Protein AF-A0A968Z247-F1 (afdb_monomer_lite)

pLDDT: mean 80.96, std 14.45, range [28.06, 94.31]

Structure (mmCIF, N/CA/C/O backbone):
data_AF-A0A968Z247-F1
#
_entry.id   AF-A0A968Z247-F1
#
loop_
_atom_site.group_PDB
_atom_site.id
_atom_site.type_symbol
_atom_site.label_atom_id
_atom_site.label_alt_id
_atom_site.label_comp_id
_atom_site.label_asym_id
_atom_site.label_entity_id
_atom_site.label_seq_id
_atom_site.pdbx_PDB_ins_code
_atom_site.Cartn_x
_atom_site.Cartn_y
_atom_site.Cartn_z
_atom_site.occupancy
_atom_site.B_iso_or_equiv
_atom_site.auth_seq_id
_atom_site.auth_comp_id
_atom_site.auth_asym_id
_atom_site.auth_atom_id
_atom_site.pdbx_PDB_model_num
ATOM 1 N N . MET A 1 1 ? -27.451 21.327 -32.091 1.00 35.03 1 MET A N 1
ATOM 2 C CA . MET A 1 1 ? -28.397 20.259 -31.682 1.00 35.03 1 MET A CA 1
ATOM 3 C C . MET A 1 1 ? -27.817 18.917 -32.114 1.00 35.03 1 MET A C 1
ATOM 5 O O . MET A 1 1 ? -27.194 18.900 -33.161 1.00 35.03 1 MET A O 1
ATOM 9 N N . LEU A 1 2 ? -28.057 17.857 -31.324 1.00 28.06 2 LEU A N 1
ATOM 10 C CA . LEU A 1 2 ? -27.520 16.473 -31.385 1.00 28.06 2 LEU A CA 1
ATOM 11 C C . LEU A 1 2 ? -26.158 16.299 -30.683 1.00 28.06 2 LEU A C 1
ATOM 13 O O . LEU A 1 2 ? -25.115 16.603 -31.237 1.00 28.06 2 LEU A O 1
ATOM 17 N N . LYS A 1 3 ? -26.134 16.026 -29.369 1.00 34.97 3 LYS A N 1
ATOM 18 C CA . LYS A 1 3 ? -26.264 14.693 -28.723 1.00 34.97 3 LYS A CA 1
ATOM 19 C C . LYS A 1 3 ? -25.248 13.659 -29.235 1.00 34.97 3 LYS A C 1
ATOM 21 O O . LYS A 1 3 ? -25.593 12.802 -30.037 1.00 34.97 3 LYS A O 1
ATOM 26 N N . GLN A 1 4 ? -24.080 13.630 -28.602 1.00 33.81 4 GLN A N 1
ATOM 27 C CA . GLN A 1 4 ? -23.343 12.393 -28.312 1.00 33.81 4 GLN A CA 1
ATOM 28 C C . GLN A 1 4 ? -23.017 12.428 -26.809 1.00 33.81 4 GLN A C 1
ATOM 30 O O . GLN A 1 4 ? -22.160 13.172 -26.357 1.00 33.81 4 GLN A O 1
ATOM 35 N N . ARG A 1 5 ? -23.962 11.971 -25.971 1.00 31.50 5 ARG A N 1
ATOM 36 C CA . ARG A 1 5 ? -23.865 10.681 -25.254 1.00 31.50 5 ARG A CA 1
ATOM 37 C C . ARG A 1 5 ? -22.545 10.605 -24.471 1.00 31.50 5 ARG A C 1
ATOM 39 O O . ARG A 1 5 ? -21.542 10.160 -24.996 1.00 31.50 5 ARG A O 1
ATOM 46 N N . ARG A 1 6 ? -22.493 11.147 -23.247 1.00 37.91 6 ARG A N 1
ATOM 47 C CA . ARG A 1 6 ? -22.667 10.342 -22.013 1.00 37.91 6 ARG A CA 1
ATOM 48 C C . ARG A 1 6 ? -22.133 8.908 -22.181 1.00 37.91 6 ARG A C 1
ATOM 50 O O . ARG A 1 6 ? -22.907 7.988 -22.418 1.00 37.91 6 ARG A O 1
ATOM 57 N N . LEU A 1 7 ? -20.822 8.769 -22.024 1.00 38.50 7 LEU A N 1
ATOM 58 C CA . LEU A 1 7 ? -20.065 7.552 -21.717 1.00 38.50 7 LEU A CA 1
ATOM 59 C C . LEU A 1 7 ? -19.121 7.997 -20.584 1.00 38.50 7 LEU A C 1
ATOM 61 O O . LEU A 1 7 ? -18.384 8.947 -20.789 1.00 38.50 7 LEU A O 1
ATOM 65 N N . LEU A 1 8 ? -19.127 7.516 -19.348 1.00 35.94 8 LEU A N 1
ATOM 66 C CA . LEU A 1 8 ? -19.804 6.417 -18.685 1.00 35.94 8 LEU A CA 1
ATOM 67 C C . LEU A 1 8 ? -20.164 6.891 -17.266 1.00 35.94 8 LEU A C 1
ATOM 69 O O . LEU A 1 8 ? -19.344 7.500 -16.583 1.00 35.94 8 LEU A O 1
ATOM 73 N N . LYS A 1 9 ? -21.366 6.569 -16.782 1.00 42.41 9 LYS A N 1
ATOM 74 C CA . LYS A 1 9 ? -21.531 6.314 -15.346 1.00 42.41 9 LYS A CA 1
ATOM 75 C C . LYS A 1 9 ? -20.777 5.006 -15.094 1.00 42.41 9 LYS A C 1
ATOM 77 O O . LYS A 1 9 ? -21.313 3.954 -15.420 1.00 42.41 9 LYS A O 1
ATOM 82 N N . GLN A 1 10 ? -19.534 5.063 -14.625 1.00 44.31 10 GLN A N 1
ATOM 83 C CA . GLN A 1 10 ? -18.845 3.858 -14.166 1.00 44.31 10 GLN A CA 1
ATOM 84 C C . GLN A 1 10 ? -19.380 3.508 -12.778 1.00 44.31 10 GLN A C 1
ATOM 86 O O . GLN A 1 10 ? -19.102 4.177 -11.782 1.00 44.31 10 GLN A O 1
ATOM 91 N N . GLU A 1 11 ? -20.236 2.493 -12.750 1.00 42.25 11 GLU A N 1
ATOM 92 C CA . GLU A 1 11 ? -20.630 1.797 -11.535 1.00 42.25 11 GLU A CA 1
ATOM 93 C C . GLU A 1 11 ? -19.397 1.107 -10.933 1.00 42.25 11 GLU A C 1
ATOM 95 O O . GLU A 1 11 ? -18.665 0.407 -11.622 1.00 42.25 11 GLU A O 1
ATOM 100 N N . ALA A 1 12 ? -19.174 1.373 -9.643 1.00 43.75 12 ALA A N 1
ATOM 101 C CA . ALA A 1 12 ? -18.148 0.802 -8.772 1.00 43.75 12 ALA A CA 1
ATOM 102 C C . ALA A 1 12 ? -16.702 0.779 -9.313 1.00 43.75 12 ALA A C 1
ATOM 104 O O . ALA A 1 12 ? -16.147 -0.265 -9.635 1.00 43.75 12 ALA A O 1
ATOM 105 N N . GLN A 1 13 ? -16.069 1.952 -9.217 1.00 64.38 13 GLN A N 1
ATOM 106 C CA . GLN A 1 13 ? -14.634 2.125 -8.967 1.00 64.38 13 GLN A CA 1
ATOM 107 C C . GLN A 1 13 ? -14.139 1.082 -7.950 1.00 64.38 13 GLN A C 1
ATOM 109 O O . GLN A 1 13 ? -14.766 0.936 -6.888 1.00 64.38 13 GLN A O 1
ATOM 114 N N . ASN A 1 14 ? -13.075 0.345 -8.273 1.00 82.06 14 ASN A N 1
ATOM 115 C CA . ASN A 1 14 ? -12.463 -0.646 -7.378 1.00 82.06 14 ASN A CA 1
ATOM 116 C C . ASN A 1 14 ? -12.028 0.002 -6.038 1.00 82.06 14 ASN A C 1
ATOM 118 O O . ASN A 1 14 ? -12.034 1.228 -5.889 1.00 82.06 14 ASN A O 1
ATOM 122 N N . LEU A 1 15 ? -11.714 -0.810 -5.019 1.00 85.69 15 LEU A N 1
ATOM 123 C CA . LEU A 1 15 ? -11.369 -0.301 -3.679 1.00 85.69 15 LEU A CA 1
ATOM 124 C C . LEU A 1 15 ? -10.233 0.738 -3.729 1.00 85.69 15 LEU A C 1
ATOM 126 O O . LEU A 1 15 ? -10.326 1.777 -3.074 1.00 85.69 15 LEU A O 1
ATOM 130 N N . ASP A 1 16 ? -9.220 0.478 -4.557 1.00 87.06 16 ASP A N 1
ATOM 131 C CA . ASP A 1 16 ? -8.046 1.332 -4.734 1.00 87.06 16 ASP A CA 1
ATOM 132 C C . ASP A 1 16 ? -8.454 2.709 -5.312 1.00 87.06 16 ASP A C 1
ATOM 134 O O . ASP A 1 16 ? -8.134 3.756 -4.749 1.00 87.06 16 ASP A O 1
ATOM 138 N N . GLU A 1 17 ? -9.259 2.740 -6.377 1.00 87.56 17 GLU A N 1
ATOM 139 C CA . GLU A 1 17 ? -9.777 3.972 -6.987 1.00 87.56 17 GLU A CA 1
ATOM 140 C C . GLU A 1 17 ? -10.637 4.784 -6.018 1.00 87.56 17 GLU A C 1
ATOM 142 O O . GLU A 1 17 ? -10.535 6.013 -5.971 1.00 87.56 17 GLU A O 1
ATOM 147 N N . ARG A 1 18 ? -11.484 4.123 -5.220 1.00 87.75 18 ARG A N 1
ATOM 148 C CA . ARG A 1 18 ? -12.288 4.809 -4.195 1.00 87.75 18 ARG A CA 1
ATOM 149 C C . ARG A 1 18 ? -11.402 5.433 -3.126 1.00 87.75 18 ARG A C 1
ATOM 151 O O . ARG A 1 18 ? -11.674 6.560 -2.708 1.00 87.75 18 ARG A O 1
ATOM 158 N N . TYR A 1 19 ? -10.355 4.727 -2.706 1.00 90.06 19 TYR A N 1
ATOM 159 C CA . TYR A 1 19 ? -9.391 5.254 -1.753 1.00 90.06 19 TYR A CA 1
ATOM 160 C C . TYR A 1 19 ? -8.724 6.526 -2.290 1.00 90.06 19 TYR A C 1
ATOM 162 O O . TYR A 1 19 ? -8.839 7.583 -1.665 1.00 90.06 19 TYR A O 1
ATOM 170 N N . PHE A 1 20 ? -8.119 6.464 -3.480 1.00 89.62 20 PHE A N 1
ATOM 171 C CA . PHE A 1 20 ? -7.389 7.600 -4.051 1.00 89.62 20 PHE A CA 1
ATOM 172 C C . PHE A 1 20 ? -8.287 8.784 -4.424 1.00 89.62 20 PHE A C 1
ATOM 174 O O . PHE A 1 20 ? -7.867 9.930 -4.277 1.00 89.62 20 PHE A O 1
ATOM 181 N N . SER A 1 21 ? -9.518 8.537 -4.882 1.00 87.56 21 SER A N 1
ATOM 182 C CA . SER A 1 21 ? -10.421 9.606 -5.335 1.00 87.56 21 SER A CA 1
ATOM 183 C C . SER A 1 21 ? -11.247 10.253 -4.223 1.00 87.56 21 SER A C 1
ATOM 185 O O . SER A 1 21 ? -11.625 11.415 -4.362 1.00 87.56 21 SER A O 1
ATOM 187 N N . LYS A 1 22 ? -11.557 9.531 -3.135 1.00 87.94 22 LYS A N 1
ATOM 188 C CA . LYS A 1 22 ? -12.482 10.018 -2.092 1.00 87.94 22 LYS A CA 1
ATOM 189 C C . LYS A 1 22 ? -11.887 10.054 -0.693 1.00 87.94 22 LYS A C 1
ATOM 191 O O . LYS A 1 22 ? -12.145 11.011 0.029 1.00 87.94 22 LYS A O 1
ATOM 196 N N . ILE A 1 23 ? -11.138 9.027 -0.297 1.00 88.19 23 ILE A N 1
ATOM 197 C CA . ILE A 1 23 ? -10.675 8.880 1.091 1.00 88.19 23 ILE A CA 1
ATOM 198 C C . ILE A 1 23 ? -9.398 9.678 1.320 1.00 88.19 23 ILE A C 1
ATOM 200 O O . ILE A 1 23 ? -9.347 10.513 2.219 1.00 88.19 23 ILE A O 1
ATOM 204 N N . ARG A 1 24 ? -8.395 9.490 0.458 1.00 89.12 24 ARG A N 1
ATOM 205 C CA . ARG A 1 24 ? -7.117 10.197 0.552 1.00 89.12 24 ARG A CA 1
ATOM 206 C C . ARG A 1 24 ? -7.297 11.725 0.592 1.00 89.12 24 ARG A C 1
ATOM 208 O O . ARG A 1 24 ? -6.762 12.331 1.516 1.00 89.12 24 ARG A O 1
ATOM 215 N N . PRO A 1 25 ? -8.092 12.370 -0.289 1.00 89.81 25 PRO A N 1
ATOM 216 C CA . PRO A 1 25 ? -8.320 13.814 -0.198 1.00 89.81 25 PRO A CA 1
ATOM 217 C C . PRO A 1 25 ? -8.904 14.260 1.149 1.00 89.81 25 PRO A C 1
ATOM 219 O O . PRO A 1 25 ? -8.429 15.241 1.715 1.00 89.81 25 PRO A O 1
ATOM 222 N N . LYS A 1 26 ? -9.870 13.511 1.703 1.00 88.25 26 LYS A N 1
ATOM 223 C CA . LYS A 1 26 ? -10.470 13.812 3.013 1.00 88.25 26 LYS A CA 1
ATOM 224 C C . LYS A 1 26 ? -9.466 13.699 4.157 1.00 88.25 26 LYS A C 1
ATOM 226 O O . LYS A 1 26 ? -9.471 14.544 5.046 1.00 88.25 26 LYS A O 1
ATOM 231 N N . LEU A 1 27 ? -8.590 12.691 4.135 1.00 86.94 27 LEU A N 1
ATOM 232 C CA . LEU A 1 27 ? -7.531 12.554 5.142 1.00 86.94 27 LEU A CA 1
ATOM 233 C C . LEU A 1 27 ? -6.631 13.795 5.165 1.00 86.94 27 LEU A C 1
ATOM 235 O O . LEU A 1 27 ? -6.342 14.323 6.236 1.00 86.94 27 LEU A O 1
ATOM 239 N N . TYR A 1 28 ? -6.236 14.301 3.994 1.00 86.06 28 TYR A N 1
ATOM 240 C CA . TYR A 1 28 ? -5.436 15.524 3.895 1.00 86.06 28 TYR A CA 1
ATOM 241 C C . TYR A 1 28 ? -6.220 16.783 4.282 1.00 86.06 28 TYR A C 1
ATOM 243 O O . TYR A 1 28 ? -5.670 17.645 4.965 1.00 86.06 28 TYR A O 1
ATOM 251 N N . GLU A 1 29 ? -7.498 16.884 3.919 1.00 86.75 29 GLU A N 1
ATOM 252 C CA . GLU A 1 29 ? -8.362 17.996 4.336 1.00 86.75 29 GLU A CA 1
ATOM 253 C C . GLU A 1 29 ? -8.477 18.083 5.867 1.00 86.75 29 GLU A C 1
ATOM 255 O O . GLU A 1 29 ? -8.334 19.159 6.444 1.00 86.75 29 GLU A O 1
ATOM 260 N N . LEU A 1 30 ? -8.664 16.945 6.539 1.00 82.50 30 LEU A N 1
ATOM 261 C CA . LEU A 1 30 ? -8.859 16.888 7.989 1.00 82.50 30 LEU A CA 1
ATOM 262 C C . LEU A 1 30 ? -7.545 16.960 8.781 1.00 82.50 30 LEU A C 1
ATOM 264 O O . LEU A 1 30 ? -7.504 17.533 9.874 1.00 82.50 30 LEU A O 1
ATOM 268 N N . HIS A 1 31 ? -6.466 16.362 8.267 1.00 82.94 31 HIS A N 1
ATOM 269 C CA . HIS A 1 31 ? -5.283 16.039 9.073 1.00 82.94 31 HIS A CA 1
ATOM 270 C C . HIS A 1 31 ? -3.957 16.626 8.577 1.00 82.94 31 HIS A C 1
ATOM 272 O O . HIS A 1 31 ? -2.930 16.401 9.219 1.00 82.94 31 HIS A O 1
ATOM 278 N N . SER A 1 32 ? -3.952 17.427 7.507 1.00 76.56 32 SER A N 1
ATOM 279 C CA . SER A 1 32 ? -2.731 18.075 6.988 1.00 76.56 32 SER A CA 1
ATOM 280 C C . SER A 1 32 ? -2.060 19.018 7.992 1.00 76.56 32 SER A C 1
ATOM 282 O O . SER A 1 32 ? -0.836 19.092 8.050 1.00 76.56 32 SER A O 1
ATOM 284 N N . HIS A 1 33 ? -2.844 19.707 8.823 1.00 73.38 33 HIS A N 1
ATOM 285 C CA . HIS A 1 33 ? -2.331 20.654 9.821 1.00 73.38 33 HIS A CA 1
ATOM 286 C C . HIS A 1 33 ? -2.028 20.019 11.185 1.00 73.38 33 HIS A C 1
ATOM 288 O O . HIS A 1 33 ? -1.500 20.685 12.077 1.00 73.38 33 HIS A O 1
ATOM 294 N N . HIS A 1 34 ? -2.341 18.734 11.363 1.00 70.56 34 HIS A N 1
ATOM 295 C CA . HIS A 1 34 ? -2.066 18.014 12.601 1.00 70.56 34 HIS A CA 1
ATOM 296 C C . HIS A 1 34 ? -0.608 17.547 12.599 1.00 70.56 34 HIS A C 1
ATOM 298 O O . HIS A 1 34 ? -0.281 16.476 12.085 1.00 70.56 34 HIS A O 1
ATOM 304 N N . ALA A 1 35 ? 0.279 18.379 13.149 1.00 61.94 35 ALA A N 1
ATOM 305 C CA . ALA A 1 35 ? 1.696 18.061 13.267 1.00 61.94 35 ALA A CA 1
ATOM 306 C C . ALA A 1 35 ? 1.915 16.856 14.193 1.00 61.94 35 ALA A C 1
ATOM 308 O O . ALA A 1 35 ? 1.378 16.803 15.302 1.00 61.94 35 ALA A O 1
ATOM 309 N N . GLN A 1 36 ? 2.733 15.897 13.757 1.00 64.00 36 GLN A N 1
ATOM 310 C CA . GLN A 1 36 ? 3.154 14.795 14.614 1.00 64.00 36 GLN A CA 1
ATOM 311 C C . GLN A 1 36 ? 4.371 15.180 15.472 1.00 64.00 36 GLN A C 1
ATOM 313 O O . GLN A 1 36 ? 5.223 15.982 15.079 1.00 64.00 36 GLN A O 1
ATOM 318 N N . TYR A 1 37 ? 4.456 14.589 16.667 1.00 54.38 37 TYR A N 1
ATOM 319 C CA . TYR A 1 37 ? 5.530 14.803 17.644 1.00 54.38 37 TYR A CA 1
ATOM 320 C C . TYR A 1 37 ? 6.355 13.516 17.848 1.00 54.38 37 TYR A C 1
ATOM 322 O O . TYR A 1 37 ? 5.941 12.427 17.453 1.00 54.38 37 TYR A O 1
ATOM 330 N N . GLY A 1 38 ? 7.529 13.621 18.482 1.00 62.06 38 GLY A N 1
ATOM 331 C CA . GLY A 1 38 ? 8.387 12.466 18.785 1.00 62.06 38 GLY A CA 1
ATOM 332 C C . GLY A 1 38 ? 9.109 11.903 17.556 1.00 62.06 38 GLY A C 1
ATOM 333 O O . GLY A 1 38 ? 9.661 12.664 16.764 1.00 62.06 38 GLY A O 1
ATOM 334 N N . SER A 1 39 ? 9.109 10.576 17.390 1.00 55.22 39 SER A N 1
ATOM 335 C CA . SER A 1 39 ? 9.788 9.880 16.281 1.00 55.22 39 SER A CA 1
ATOM 336 C C 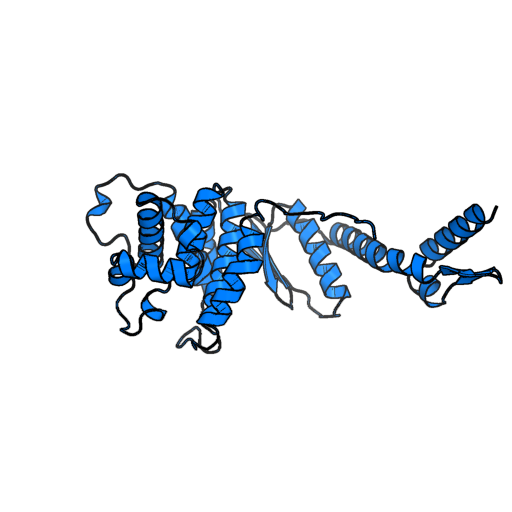. SER A 1 39 ? 9.221 10.207 14.896 1.00 55.22 39 SER A C 1
ATOM 338 O O . SER A 1 39 ? 9.868 9.905 13.904 1.00 55.22 39 SER A O 1
ATOM 340 N N . ARG A 1 40 ? 8.046 10.841 14.800 1.00 57.50 40 ARG A N 1
ATOM 341 C CA . ARG A 1 40 ? 7.415 11.240 13.527 1.00 57.50 40 ARG A CA 1
ATOM 342 C C . ARG A 1 40 ? 7.411 12.764 13.301 1.00 57.50 40 ARG A C 1
ATOM 344 O O . ARG A 1 40 ? 6.637 13.286 12.504 1.00 57.50 40 ARG A O 1
ATOM 351 N N . LYS A 1 41 ? 8.263 13.507 14.021 1.00 57.22 41 LYS A N 1
ATOM 352 C CA . LYS A 1 41 ? 8.363 14.974 13.922 1.00 57.22 41 LYS A CA 1
ATOM 353 C C . LYS A 1 41 ? 8.693 15.411 12.487 1.00 57.22 41 LYS A C 1
ATOM 355 O O . LYS A 1 41 ? 9.692 14.976 11.927 1.00 57.22 41 LYS A O 1
ATOM 360 N N . GLY A 1 42 ? 7.878 16.312 11.934 1.00 61.44 42 GLY A N 1
ATOM 361 C CA . GLY A 1 42 ? 8.039 16.846 10.574 1.00 61.44 42 GLY A CA 1
ATOM 362 C C . GLY A 1 42 ? 7.095 16.247 9.528 1.00 61.44 42 GLY A C 1
ATOM 363 O O . GLY A 1 42 ? 7.089 16.738 8.406 1.00 61.44 42 GLY A O 1
ATOM 364 N N . ARG A 1 43 ? 6.279 15.248 9.896 1.00 72.00 43 ARG A N 1
ATOM 365 C CA . ARG A 1 43 ? 5.167 14.737 9.081 1.00 72.00 43 ARG A CA 1
ATOM 366 C C . ARG A 1 43 ? 3.819 15.090 9.708 1.00 72.00 43 ARG A C 1
ATOM 368 O O . ARG A 1 43 ? 3.697 15.235 10.929 1.00 72.00 43 ARG A O 1
ATOM 375 N N . SER A 1 44 ? 2.811 15.255 8.865 1.00 82.06 44 SER A N 1
ATOM 376 C CA . SER A 1 44 ? 1.418 15.431 9.272 1.00 82.06 44 SER A CA 1
ATOM 377 C C . SER A 1 44 ? 0.767 14.088 9.602 1.00 82.06 44 SER A C 1
ATOM 379 O O . SER A 1 44 ? 1.186 13.028 9.134 1.00 82.06 44 SER A O 1
ATOM 381 N N . LEU A 1 45 ? -0.300 14.116 10.400 1.00 82.88 45 LEU A N 1
ATOM 382 C CA . LEU A 1 45 ? -1.116 12.927 10.641 1.00 82.88 45 LEU A CA 1
ATOM 383 C C . LEU A 1 45 ? -1.740 12.392 9.340 1.00 82.88 45 LEU A C 1
ATOM 385 O O . LEU A 1 45 ? -1.863 11.180 9.197 1.00 82.88 45 LEU A O 1
ATOM 389 N N . ALA A 1 46 ? -2.065 13.267 8.382 1.00 83.88 46 ALA A N 1
ATOM 390 C CA . ALA A 1 46 ? -2.557 12.856 7.068 1.00 83.88 46 ALA A CA 1
ATOM 391 C C . ALA A 1 46 ? -1.550 11.981 6.308 1.00 83.88 46 ALA A C 1
ATOM 393 O O . ALA A 1 46 ? -1.923 10.917 5.828 1.00 83.88 46 ALA A O 1
ATOM 394 N N . GLU A 1 47 ? -0.282 12.398 6.232 1.00 84.94 47 GLU A N 1
ATOM 395 C CA . GLU A 1 47 ? 0.772 11.631 5.549 1.00 84.94 47 GLU A CA 1
ATOM 396 C C . GLU A 1 47 ? 0.985 10.263 6.192 1.00 84.94 47 GLU A C 1
ATOM 398 O O . GLU A 1 47 ? 1.148 9.265 5.494 1.00 84.94 47 GLU A O 1
ATOM 403 N N . HIS A 1 48 ? 0.927 10.212 7.522 1.00 87.50 48 HIS A N 1
ATOM 404 C CA . HIS A 1 48 ? 1.040 8.967 8.264 1.00 87.50 48 HIS A CA 1
ATOM 405 C C . HIS A 1 48 ? -0.102 7.990 7.939 1.00 87.50 48 HIS A C 1
ATOM 407 O O . HIS A 1 48 ? 0.139 6.835 7.583 1.00 87.50 48 HIS A O 1
ATOM 413 N N . LEU A 1 49 ? -1.349 8.464 8.031 1.00 88.12 49 LEU A N 1
ATOM 414 C CA . LEU A 1 49 ? -2.526 7.649 7.731 1.00 88.12 49 LEU A CA 1
ATOM 415 C C . LEU A 1 49 ? -2.544 7.221 6.258 1.00 88.12 49 LEU A C 1
ATOM 417 O O . LEU A 1 49 ? -2.889 6.075 5.972 1.00 88.12 49 LEU A O 1
ATOM 421 N N . ASP A 1 50 ? -2.134 8.101 5.337 1.00 89.69 50 ASP A N 1
ATOM 422 C CA . ASP A 1 50 ? -2.043 7.791 3.908 1.00 89.69 50 ASP A CA 1
ATOM 423 C C . ASP A 1 50 ? -1.007 6.694 3.631 1.00 89.69 50 ASP A C 1
ATOM 425 O O . ASP A 1 50 ? -1.317 5.701 2.974 1.00 89.69 50 ASP A O 1
ATOM 429 N N . SER A 1 51 ? 0.195 6.825 4.201 1.00 88.12 51 SER A N 1
ATOM 430 C CA . SER A 1 51 ? 1.269 5.830 4.098 1.00 88.12 51 SER A CA 1
ATOM 431 C C . SER A 1 51 ? 0.814 4.450 4.590 1.00 88.12 51 SER A C 1
ATOM 433 O O . SER A 1 51 ? 0.935 3.452 3.873 1.00 88.12 51 SER A O 1
ATOM 435 N N . ALA A 1 52 ? 0.190 4.392 5.772 1.00 89.88 52 ALA A N 1
ATOM 436 C CA . ALA A 1 52 ? -0.327 3.146 6.332 1.00 89.88 52 ALA A CA 1
ATOM 437 C C . ALA A 1 52 ? -1.457 2.542 5.476 1.00 89.88 52 ALA A C 1
ATOM 439 O O . ALA A 1 52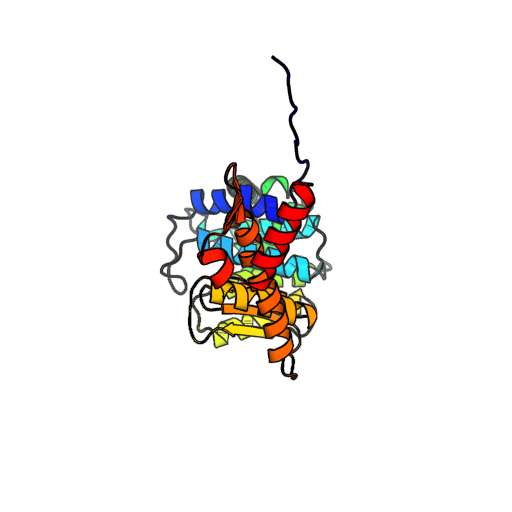 ? -1.495 1.329 5.259 1.00 89.88 52 ALA A O 1
ATOM 440 N N . CYS A 1 53 ? -2.369 3.368 4.954 1.00 91.81 53 CYS A N 1
ATOM 441 C CA . CYS A 1 53 ? -3.461 2.908 4.096 1.00 91.81 53 CYS A CA 1
ATOM 442 C C . CYS A 1 53 ? -2.955 2.347 2.761 1.00 91.81 53 CYS A C 1
ATOM 444 O O . CYS A 1 53 ? -3.407 1.280 2.344 1.00 91.81 53 CYS A O 1
ATOM 446 N N . GLN A 1 54 ? -1.999 3.015 2.108 1.00 90.75 54 GLN A N 1
ATOM 447 C CA . GLN A 1 54 ? -1.386 2.522 0.869 1.00 90.75 54 GLN A CA 1
ATOM 448 C C . GLN A 1 54 ? -0.658 1.193 1.093 1.00 90.75 54 GLN A C 1
ATOM 450 O O . GLN A 1 54 ? -0.839 0.253 0.318 1.00 90.75 54 GLN A O 1
ATOM 455 N N . PHE A 1 55 ? 0.084 1.071 2.198 1.00 91.19 55 PHE A N 1
ATOM 456 C CA . PHE A 1 55 ? 0.718 -0.186 2.592 1.00 91.19 55 PHE A CA 1
ATOM 457 C C . PHE A 1 55 ? -0.315 -1.316 2.733 1.00 91.19 55 PHE A C 1
ATOM 459 O O . PHE A 1 55 ? -0.159 -2.395 2.160 1.00 91.19 55 PHE A O 1
ATOM 466 N N . VAL A 1 56 ? -1.411 -1.062 3.452 1.00 92.44 56 VAL A N 1
ATOM 467 C CA .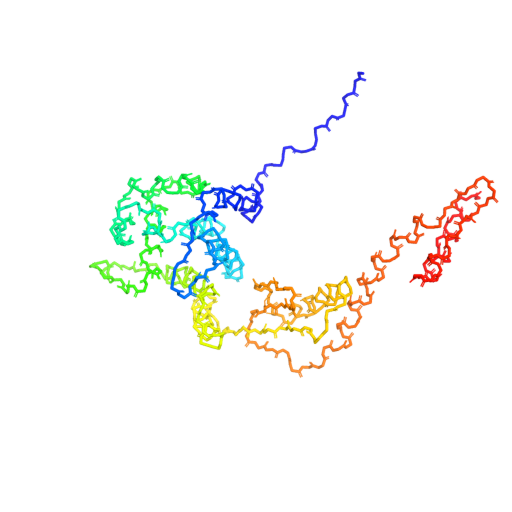 VAL A 1 56 ? -2.482 -2.045 3.672 1.00 92.44 56 VAL A CA 1
ATOM 468 C C . VAL A 1 56 ? -3.197 -2.418 2.373 1.00 92.44 56 VAL A C 1
ATOM 470 O O . VAL A 1 56 ? -3.509 -3.595 2.173 1.00 92.44 56 VAL A O 1
ATOM 473 N N . LEU A 1 57 ? -3.435 -1.469 1.463 1.00 92.00 57 LEU A N 1
ATOM 474 C CA . LEU A 1 57 ? -4.022 -1.751 0.149 1.00 92.00 57 LEU A CA 1
ATOM 475 C C . LEU A 1 57 ? -3.191 -2.770 -0.633 1.00 92.00 57 LEU A C 1
ATOM 477 O O . LEU A 1 57 ? -3.754 -3.746 -1.142 1.00 92.00 57 LEU A O 1
ATOM 481 N N . THR A 1 58 ? -1.871 -2.580 -0.658 1.00 91.00 58 THR A N 1
ATOM 482 C CA . THR A 1 58 ? -0.923 -3.469 -1.336 1.00 91.00 58 THR A CA 1
ATOM 483 C C . THR A 1 58 ? -0.838 -4.829 -0.649 1.00 91.00 58 THR A C 1
ATOM 485 O O . THR A 1 58 ? -1.081 -5.859 -1.278 1.00 91.00 58 THR A O 1
ATOM 488 N N . VAL A 1 59 ? -0.559 -4.866 0.657 1.00 92.00 59 VAL A N 1
ATOM 489 C CA . VAL A 1 59 ? -0.346 -6.129 1.386 1.00 92.00 59 VAL A CA 1
ATOM 490 C C . VAL A 1 59 ? -1.616 -6.973 1.434 1.00 92.00 59 VAL A C 1
ATOM 492 O O . VAL A 1 59 ? -1.551 -8.188 1.259 1.00 92.00 59 VAL A O 1
ATOM 495 N N . SER A 1 60 ? -2.786 -6.357 1.612 1.00 93.44 60 SER A N 1
ATOM 496 C CA . SER A 1 60 ? -4.055 -7.092 1.629 1.00 93.44 60 SER A CA 1
ATOM 497 C C . SER A 1 60 ? -4.401 -7.711 0.269 1.00 93.44 60 SER A C 1
ATOM 499 O O . SER A 1 60 ? -4.971 -8.803 0.225 1.00 93.44 60 SER A O 1
ATOM 501 N N . LYS A 1 61 ? -4.005 -7.059 -0.835 1.00 92.38 61 LYS A N 1
ATOM 502 C CA . LYS A 1 61 ? -4.115 -7.602 -2.195 1.00 92.38 61 LYS A CA 1
ATOM 503 C C . LYS A 1 61 ? -3.168 -8.784 -2.397 1.00 92.38 61 LYS A C 1
ATOM 505 O O . LYS A 1 61 ? -3.599 -9.822 -2.890 1.00 92.38 61 LYS A O 1
ATOM 510 N N . LEU A 1 62 ? -1.912 -8.660 -1.958 1.00 90.69 62 LEU A N 1
ATOM 511 C CA . LEU A 1 62 ? -0.924 -9.748 -2.010 1.00 90.69 62 LEU A CA 1
ATOM 512 C C . LEU A 1 62 ? -1.340 -10.957 -1.164 1.00 90.69 62 LEU A C 1
ATOM 514 O O . LEU A 1 62 ? -1.158 -12.095 -1.580 1.00 90.69 62 LEU A O 1
ATOM 518 N N . ALA A 1 63 ? -1.952 -10.711 -0.006 1.00 90.44 63 ALA A N 1
ATOM 519 C CA . ALA A 1 63 ? -2.503 -11.738 0.873 1.00 90.44 63 ALA A CA 1
ATOM 520 C C . ALA A 1 63 ? -3.810 -12.367 0.354 1.00 90.44 63 ALA A C 1
ATOM 522 O O . ALA A 1 63 ? -4.369 -13.227 1.038 1.00 90.44 63 ALA A O 1
ATOM 523 N N . GLN A 1 64 ? -4.318 -11.919 -0.803 1.00 92.12 64 GLN A N 1
ATOM 524 C CA . GLN A 1 64 ? -5.576 -12.370 -1.407 1.00 92.12 64 GLN A CA 1
ATOM 525 C C . GLN A 1 64 ? -6.775 -12.256 -0.450 1.00 92.12 64 GLN A C 1
ATOM 527 O O . GLN A 1 64 ? -7.664 -13.108 -0.421 1.00 92.12 64 GLN A O 1
ATOM 532 N N . VAL A 1 65 ? -6.805 -11.198 0.368 1.00 92.06 65 VAL A N 1
ATOM 533 C CA . VAL A 1 65 ? -7.934 -10.940 1.269 1.00 92.06 65 VAL A CA 1
ATOM 534 C C . VAL A 1 65 ? -9.167 -10.573 0.430 1.00 92.06 65 VAL A C 1
ATOM 536 O O . VAL A 1 65 ? -9.043 -9.761 -0.486 1.00 92.06 65 VAL A O 1
ATOM 539 N N . PRO A 1 66 ? -10.367 -11.105 0.732 1.00 91.62 66 PRO A N 1
ATOM 540 C CA . PRO A 1 66 ? -11.589 -10.716 0.029 1.00 91.62 66 PRO A CA 1
ATOM 541 C C . PRO A 1 66 ? -11.847 -9.208 0.112 1.00 91.62 66 PRO A C 1
ATOM 543 O O . PRO A 1 66 ? -11.698 -8.622 1.186 1.00 91.62 66 PRO A O 1
ATOM 546 N N . ASP A 1 67 ? -12.288 -8.585 -0.984 1.00 89.38 67 ASP A N 1
ATOM 547 C CA . ASP A 1 67 ? -12.454 -7.124 -1.080 1.00 89.38 67 ASP A CA 1
ATOM 548 C C . ASP A 1 67 ? -13.348 -6.529 0.019 1.00 89.38 67 ASP A C 1
ATOM 550 O O . ASP A 1 67 ? -13.052 -5.454 0.542 1.00 89.38 67 ASP A O 1
ATOM 554 N N . GLU A 1 68 ? -14.392 -7.250 0.436 1.00 90.31 68 GLU A N 1
ATOM 555 C CA . GLU A 1 68 ? -15.251 -6.845 1.555 1.00 90.31 68 GLU A CA 1
ATOM 556 C C . GLU A 1 68 ? -14.456 -6.684 2.855 1.00 90.31 68 GLU A C 1
ATOM 558 O O . GLU A 1 68 ? -14.629 -5.708 3.578 1.00 90.31 68 GLU A O 1
ATOM 563 N N . LYS A 1 69 ? -13.532 -7.610 3.137 1.00 92.69 69 LYS A N 1
ATOM 564 C CA . LYS A 1 69 ? -12.670 -7.549 4.321 1.00 92.69 69 LYS A CA 1
ATOM 565 C C . LYS A 1 69 ? -11.526 -6.560 4.129 1.00 92.69 69 LYS A C 1
ATOM 567 O O . LYS A 1 69 ? -11.206 -5.852 5.078 1.00 92.69 69 LYS A O 1
ATOM 572 N N . ARG A 1 70 ? -10.971 -6.426 2.917 1.00 93.81 70 ARG A N 1
ATOM 573 C CA . ARG A 1 70 ? -9.973 -5.385 2.594 1.00 93.81 70 ARG A CA 1
ATOM 574 C C . ARG A 1 70 ? -10.504 -3.992 2.918 1.00 93.81 70 ARG A C 1
ATOM 576 O O . ARG A 1 70 ? -9.794 -3.214 3.549 1.00 93.81 70 ARG A O 1
ATOM 583 N N . ALA A 1 71 ? -11.759 -3.707 2.563 1.00 93.44 71 ALA A N 1
ATOM 584 C CA . ALA A 1 71 ? -12.405 -2.435 2.873 1.00 93.44 71 ALA A CA 1
ATOM 585 C C . ALA A 1 71 ? -12.492 -2.175 4.388 1.00 93.44 71 ALA A C 1
ATOM 587 O O . ALA A 1 71 ? -12.240 -1.059 4.832 1.00 93.44 71 ALA A O 1
ATOM 588 N N . LEU A 1 72 ? -12.775 -3.201 5.198 1.00 94.31 72 LEU A N 1
ATOM 589 C CA . LEU A 1 72 ? -12.832 -3.075 6.661 1.00 94.31 72 LEU A CA 1
ATOM 590 C C . LEU A 1 72 ? -11.451 -2.891 7.296 1.00 94.31 72 LEU A C 1
ATOM 592 O O . LEU A 1 72 ? -11.308 -2.098 8.225 1.00 94.31 72 LEU A O 1
ATOM 596 N N . ILE A 1 73 ? -10.427 -3.585 6.791 1.00 94.00 73 ILE A N 1
ATOM 597 C CA . ILE A 1 73 ? -9.044 -3.389 7.251 1.00 94.00 73 ILE A CA 1
ATOM 598 C C . ILE A 1 73 ? -8.609 -1.961 6.931 1.00 94.00 73 ILE A C 1
ATOM 600 O O . ILE A 1 73 ? -8.118 -1.266 7.812 1.00 94.00 73 ILE A O 1
ATOM 604 N N . LEU A 1 74 ? -8.875 -1.493 5.710 1.00 93.81 74 LEU A N 1
ATOM 605 C CA . LEU A 1 74 ? -8.569 -0.130 5.292 1.00 93.81 74 LEU A CA 1
ATOM 606 C C . LEU A 1 74 ? -9.333 0.916 6.115 1.00 93.81 74 LEU A C 1
ATOM 608 O O . LEU A 1 74 ? -8.750 1.923 6.508 1.00 93.81 74 LEU A O 1
ATOM 612 N N . ALA A 1 75 ? -10.611 0.668 6.422 1.00 93.44 75 ALA A N 1
ATOM 613 C CA . ALA A 1 75 ? -11.396 1.526 7.307 1.00 93.44 75 ALA A CA 1
ATOM 614 C C . ALA A 1 75 ? -10.758 1.624 8.697 1.00 93.44 75 ALA A C 1
ATOM 616 O O . ALA A 1 75 ? -10.610 2.723 9.222 1.00 93.44 75 ALA A O 1
ATOM 617 N N . ALA A 1 76 ? -10.334 0.491 9.269 1.00 93.69 76 ALA A N 1
ATOM 618 C CA . ALA A 1 76 ? -9.624 0.466 10.542 1.00 93.69 76 ALA A CA 1
ATOM 619 C C . ALA A 1 76 ? -8.301 1.238 10.468 1.00 93.69 76 ALA A C 1
ATOM 621 O O . ALA A 1 76 ? -8.019 2.026 11.364 1.00 93.69 76 ALA A O 1
ATOM 622 N N . THR A 1 77 ? -7.520 1.068 9.398 1.00 92.69 77 THR A N 1
ATOM 623 C CA . THR A 1 77 ? -6.255 1.785 9.182 1.00 92.69 77 THR A CA 1
ATOM 624 C C . THR A 1 77 ? -6.454 3.293 9.058 1.00 92.69 77 THR A C 1
ATOM 626 O O . THR A 1 77 ? -5.681 4.051 9.638 1.00 92.69 77 THR A O 1
ATOM 629 N N . ALA A 1 78 ? -7.506 3.750 8.377 1.00 91.00 78 ALA A N 1
ATOM 630 C CA . ALA A 1 78 ? -7.777 5.175 8.187 1.00 91.00 78 ALA A CA 1
ATOM 631 C C . ALA A 1 78 ? -8.048 5.929 9.503 1.00 91.00 78 ALA A C 1
ATOM 633 O O . ALA A 1 78 ? -7.830 7.135 9.565 1.00 91.00 78 ALA A O 1
ATOM 634 N N . VAL A 1 79 ? -8.500 5.229 10.551 1.00 90.50 79 VAL A N 1
ATOM 635 C CA . VAL A 1 79 ? -8.835 5.826 11.858 1.00 90.50 79 VAL A CA 1
ATOM 636 C C . VAL A 1 79 ? -8.093 5.178 13.032 1.00 90.50 79 VAL A C 1
ATOM 638 O O . VAL A 1 79 ? -8.484 5.373 14.179 1.00 90.50 79 VAL A O 1
ATOM 641 N N . HIS A 1 80 ? -7.044 4.387 12.784 1.00 88.19 80 HIS A N 1
ATOM 642 C CA . HIS A 1 80 ? -6.432 3.550 13.826 1.00 88.19 80 HIS A CA 1
ATOM 643 C C . HIS A 1 80 ? -5.892 4.369 15.010 1.00 88.19 80 HIS A C 1
ATOM 645 O O . HIS A 1 80 ? -6.109 4.011 16.167 1.00 88.19 80 HIS A O 1
ATOM 651 N N . ASP A 1 81 ? -5.298 5.525 14.729 1.00 84.19 81 ASP A N 1
ATOM 652 C CA . ASP A 1 81 ? -4.769 6.481 15.703 1.00 84.19 81 ASP A CA 1
ATOM 653 C C . ASP A 1 81 ? -5.880 7.341 16.366 1.00 84.19 81 ASP A C 1
ATOM 655 O O . ASP A 1 81 ? -5.808 8.571 16.420 1.00 84.19 81 ASP A O 1
ATOM 659 N N . LEU A 1 82 ? -6.936 6.707 16.905 1.00 82.00 82 LEU A N 1
ATOM 660 C CA . LEU A 1 82 ? -8.105 7.389 17.500 1.00 82.00 82 LEU A CA 1
ATOM 661 C C . LEU A 1 82 ? -7.736 8.406 18.593 1.00 82.00 82 LEU A C 1
ATOM 663 O O . LEU A 1 82 ? -8.394 9.432 18.747 1.00 82.00 82 LEU A O 1
ATOM 667 N N . ASN A 1 83 ? -6.678 8.139 19.360 1.00 80.06 83 ASN A N 1
ATOM 668 C CA . ASN A 1 83 ? -6.176 9.040 20.401 1.00 80.06 83 ASN A CA 1
ATOM 669 C C . ASN A 1 83 ? -5.689 10.386 19.847 1.00 80.06 83 ASN A C 1
ATOM 671 O O . ASN A 1 83 ? -5.756 11.386 20.558 1.00 80.06 83 ASN A O 1
ATOM 675 N N . LYS A 1 84 ? -5.197 10.418 18.602 1.00 79.75 84 LYS A N 1
ATOM 676 C CA . LYS A 1 84 ? -4.778 11.651 17.921 1.00 79.75 84 LYS A CA 1
ATOM 677 C C . LYS A 1 84 ? -5.964 12.409 17.320 1.00 79.75 84 LYS A C 1
ATOM 679 O O . LYS A 1 84 ? -5.844 13.604 17.072 1.00 79.75 84 LYS A O 1
ATOM 684 N N . LEU A 1 85 ? -7.090 11.726 17.110 1.00 77.06 85 LEU A N 1
ATOM 685 C CA . LEU A 1 85 ? -8.346 12.299 16.617 1.00 77.06 85 LEU A CA 1
ATOM 686 C C . LEU A 1 85 ? -9.217 12.861 17.756 1.00 77.06 85 LEU A C 1
ATOM 688 O O . LEU A 1 85 ? -10.060 13.730 17.539 1.00 77.06 85 LEU A O 1
ATOM 692 N N . ASP A 1 86 ? -9.004 12.392 18.988 1.00 80.94 86 ASP A N 1
ATOM 693 C CA . ASP A 1 86 ? -9.739 12.842 20.167 1.00 80.94 86 ASP A CA 1
ATOM 694 C C . ASP A 1 86 ? -9.148 14.121 20.780 1.00 80.94 86 ASP A C 1
ATOM 696 O O . ASP A 1 86 ? -8.010 14.154 21.246 1.00 80.94 86 ASP A O 1
ATOM 700 N N . GLN A 1 87 ? -9.976 15.159 20.915 1.00 73.88 87 GLN A N 1
ATOM 701 C CA . GLN A 1 87 ? -9.593 16.416 21.576 1.00 73.88 87 GLN A CA 1
ATOM 702 C C . GLN A 1 87 ? -9.246 16.232 23.063 1.00 73.88 87 GLN A C 1
ATOM 704 O O . GLN A 1 87 ? -8.542 17.054 23.644 1.00 73.88 87 GLN A O 1
ATOM 709 N N . LYS A 1 88 ? -9.749 15.159 23.688 1.00 75.44 88 LYS A N 1
ATOM 710 C CA . LYS A 1 88 ? -9.531 14.839 25.106 1.00 75.44 88 LYS A CA 1
ATOM 711 C C . LYS A 1 88 ? -8.368 13.865 25.337 1.00 75.44 88 LYS A C 1
ATOM 713 O O . LYS A 1 88 ? -8.161 13.469 26.482 1.00 75.44 88 LYS A O 1
ATOM 718 N N . GLN A 1 89 ? -7.634 13.480 24.285 1.00 74.88 89 GLN A N 1
ATOM 719 C CA . GLN A 1 89 ? -6.489 12.558 24.332 1.00 74.88 89 GLN A CA 1
ATOM 720 C C . GLN A 1 89 ? -6.756 11.265 25.127 1.00 74.88 89 GLN A C 1
ATOM 722 O O . GLN A 1 89 ? -5.885 10.747 25.831 1.00 74.88 89 GLN A O 1
ATOM 727 N N . ARG A 1 90 ? -7.980 10.729 25.046 1.00 79.56 90 ARG A N 1
ATOM 728 C CA . ARG A 1 90 ? -8.330 9.455 25.686 1.00 79.56 90 ARG A CA 1
ATOM 729 C C . ARG A 1 90 ? -7.547 8.304 25.049 1.00 79.56 90 ARG A C 1
ATOM 731 O O . ARG A 1 90 ? -7.105 8.366 23.904 1.00 79.56 90 ARG A O 1
ATOM 738 N N . ASN A 1 91 ? -7.404 7.212 25.798 1.00 80.81 91 ASN A N 1
ATOM 739 C CA . ASN A 1 91 ? -6.708 6.026 25.307 1.00 80.81 91 ASN A CA 1
ATOM 740 C C . ASN A 1 91 ? -7.482 5.369 24.144 1.00 80.81 91 ASN A C 1
ATOM 742 O O . ASN A 1 91 ? -8.709 5.245 24.206 1.00 80.81 91 ASN A O 1
ATOM 746 N N . VAL A 1 92 ? -6.758 4.889 23.127 1.00 80.75 92 VAL A N 1
ATOM 747 C CA . VAL A 1 92 ? -7.294 4.257 21.907 1.00 80.75 92 VAL A CA 1
ATOM 748 C C . VAL A 1 92 ? -8.285 3.141 22.239 1.00 80.75 92 VAL A C 1
ATOM 750 O O . VAL A 1 92 ? -9.356 3.081 21.649 1.00 80.75 92 VAL A O 1
ATOM 753 N N . LYS A 1 93 ? -7.981 2.295 23.232 1.00 79.88 93 LYS A N 1
ATOM 754 C CA . LYS A 1 93 ? -8.858 1.185 23.653 1.00 79.88 93 LYS A CA 1
ATOM 755 C C . LYS A 1 93 ? -10.233 1.671 24.127 1.00 79.88 93 LYS A C 1
ATOM 757 O O . LYS A 1 93 ? -11.258 1.086 23.791 1.00 79.88 93 LYS A O 1
ATOM 762 N N . THR A 1 94 ? -10.260 2.756 24.899 1.00 81.94 94 THR A N 1
ATOM 763 C CA . THR A 1 94 ? -11.508 3.354 25.391 1.00 81.94 94 THR A CA 1
ATOM 764 C C . THR A 1 94 ? -12.303 3.964 24.241 1.00 81.94 94 THR A C 1
ATOM 766 O O . THR A 1 94 ? -13.515 3.787 24.177 1.00 81.94 94 THR A O 1
ATOM 769 N N . LEU A 1 95 ? -11.614 4.635 23.316 1.00 82.31 95 LEU A N 1
ATOM 770 C CA . LEU A 1 95 ? -12.221 5.267 22.144 1.00 82.31 95 LEU A CA 1
ATOM 771 C C . LEU A 1 95 ? -12.782 4.247 21.152 1.00 82.31 95 LEU A C 1
ATOM 773 O O . LEU A 1 95 ? -13.886 4.427 20.659 1.00 82.31 95 LEU A O 1
ATOM 777 N N . ALA A 1 96 ? -12.069 3.146 20.911 1.00 80.94 96 ALA A N 1
ATOM 778 C CA . ALA A 1 96 ? -12.533 2.081 20.030 1.00 80.94 96 ALA A CA 1
ATOM 779 C C . ALA A 1 96 ? -13.824 1.430 20.564 1.00 80.94 96 ALA A C 1
ATOM 781 O O . ALA A 1 96 ? -14.706 1.059 19.793 1.00 80.94 96 ALA A O 1
ATOM 782 N N . ARG A 1 97 ? -13.969 1.305 21.891 1.00 84.56 97 ARG A N 1
ATOM 783 C CA . ARG A 1 97 ? -15.175 0.745 22.533 1.00 84.56 97 ARG A CA 1
ATOM 784 C C . ARG A 1 97 ? -16.371 1.691 22.538 1.00 84.56 97 ARG A C 1
ATOM 786 O O . ARG A 1 97 ? -17.504 1.229 22.670 1.00 84.56 97 ARG A O 1
ATOM 793 N N . ASP A 1 98 ? -16.137 2.988 22.390 1.00 88.19 98 ASP A N 1
ATOM 794 C CA . ASP A 1 98 ? -17.194 3.977 22.227 1.00 88.19 98 ASP A CA 1
ATOM 795 C C . ASP A 1 98 ? -17.745 3.889 20.796 1.00 88.19 98 ASP A C 1
ATOM 797 O O . ASP A 1 98 ? -17.220 4.489 19.858 1.00 88.19 98 ASP A O 1
ATOM 801 N N . ARG A 1 99 ? -18.815 3.099 20.620 1.00 88.75 99 ARG A N 1
ATOM 802 C CA . ARG A 1 99 ? -19.436 2.859 19.303 1.00 88.75 99 ARG A CA 1
ATOM 803 C C . ARG A 1 99 ? -19.851 4.157 18.614 1.00 88.75 99 ARG A C 1
ATOM 805 O O . ARG A 1 99 ? -19.773 4.235 17.391 1.00 88.75 99 ARG A O 1
ATOM 812 N N . THR A 1 100 ? -20.315 5.145 19.376 1.00 89.50 100 THR A N 1
ATOM 813 C CA . THR A 1 100 ? -20.766 6.426 18.827 1.00 89.50 100 THR A CA 1
ATOM 814 C C . THR A 1 100 ? -19.575 7.209 18.299 1.00 89.50 100 THR A C 1
ATOM 816 O O . THR A 1 100 ? -19.610 7.673 17.162 1.00 89.50 100 THR A O 1
ATOM 819 N N . PHE A 1 101 ? -18.502 7.291 19.087 1.00 89.44 101 PHE A N 1
ATOM 820 C CA . PHE A 1 101 ? -17.268 7.948 18.668 1.00 89.44 101 PHE A CA 1
ATOM 821 C C . PHE A 1 101 ? -16.641 7.262 17.447 1.00 89.44 101 PHE A C 1
ATOM 823 O O . PHE A 1 101 ? -16.343 7.924 16.459 1.00 89.44 101 PHE A O 1
ATOM 830 N N . LEU A 1 102 ? -16.513 5.931 17.465 1.00 89.81 102 LEU A N 1
ATOM 831 C CA . LEU A 1 102 ? -15.931 5.182 16.351 1.00 89.81 102 LEU A CA 1
ATOM 832 C C . LEU A 1 102 ? -16.720 5.382 15.047 1.00 89.81 102 LEU A C 1
ATOM 834 O O . LEU A 1 102 ? -16.117 5.620 14.004 1.00 89.81 102 LEU A O 1
ATOM 838 N N . LYS A 1 103 ? -18.060 5.339 15.093 1.00 91.56 103 LYS A N 1
ATOM 839 C CA . LYS A 1 103 ? -18.896 5.615 13.911 1.00 91.56 103 LYS A CA 1
ATOM 840 C C . LYS A 1 103 ? -18.682 7.033 13.379 1.00 91.56 103 LYS A C 1
ATOM 842 O O . LYS A 1 103 ? -18.529 7.198 12.174 1.00 91.56 103 LYS A O 1
ATOM 847 N N . GLN A 1 104 ? -18.608 8.028 14.262 1.00 91.50 104 GLN A N 1
ATOM 848 C CA . GLN A 1 104 ? -18.357 9.416 13.867 1.00 91.50 104 GLN A CA 1
ATOM 849 C C . GLN A 1 104 ? -16.999 9.587 13.178 1.00 91.50 104 GLN A C 1
ATOM 851 O O . GLN A 1 104 ? -16.915 10.278 12.166 1.00 91.50 104 GLN A O 1
ATOM 856 N N . GLU A 1 105 ? -15.939 8.949 13.680 1.00 90.06 105 GLU A N 1
ATOM 857 C CA . GLU A 1 105 ? -14.621 9.022 13.038 1.00 90.06 105 GLU A CA 1
ATOM 858 C C . GLU A 1 105 ? -14.600 8.305 11.678 1.00 90.06 105 GLU A C 1
ATOM 860 O O . GLU A 1 105 ? -14.048 8.833 10.712 1.00 90.06 105 GLU A O 1
ATOM 865 N N . LEU A 1 106 ? -15.280 7.159 11.548 1.00 91.88 106 LEU A N 1
ATOM 866 C CA . LEU A 1 106 ? -15.440 6.466 10.262 1.00 91.88 106 LEU A CA 1
ATOM 867 C C . LEU A 1 106 ? -16.228 7.307 9.239 1.00 91.88 106 LEU A C 1
ATOM 869 O O . LEU A 1 106 ? -15.902 7.303 8.048 1.00 91.88 106 LEU A O 1
ATOM 873 N N . GLU A 1 107 ? -17.248 8.046 9.684 1.00 91.81 107 GLU A N 1
ATOM 874 C CA . GLU A 1 107 ? -18.016 8.974 8.843 1.00 91.81 107 GLU A CA 1
ATOM 875 C C . GLU A 1 107 ? -17.156 10.151 8.373 1.00 91.81 107 GLU A C 1
ATOM 877 O O . GLU A 1 107 ? -17.132 10.453 7.175 1.00 91.81 107 GLU A O 1
ATOM 882 N N . LYS A 1 108 ? -16.394 10.771 9.284 1.00 88.25 108 LYS A N 1
ATOM 883 C CA . LYS A 1 108 ? -15.462 11.864 8.958 1.00 88.25 108 LYS A CA 1
ATOM 884 C C . LYS A 1 108 ? -14.412 11.421 7.942 1.00 88.25 108 LYS A C 1
ATOM 886 O O . LYS A 1 108 ? -14.226 12.092 6.928 1.00 88.25 108 LYS A O 1
ATOM 891 N N . ALA A 1 109 ? -13.802 10.256 8.158 1.00 85.75 109 ALA A N 1
ATOM 892 C CA . ALA A 1 109 ? -12.843 9.661 7.229 1.00 85.75 109 ALA A CA 1
ATOM 893 C C . ALA A 1 109 ? -13.482 9.233 5.890 1.00 85.75 109 ALA A C 1
ATOM 895 O O . ALA A 1 109 ? -12.778 8.957 4.921 1.00 85.75 109 ALA A O 1
ATOM 896 N N . GLY A 1 110 ? -14.817 9.207 5.793 1.00 87.31 110 GLY A N 1
ATOM 897 C CA . GLY A 1 110 ? -15.546 8.856 4.575 1.00 87.31 110 GLY A CA 1
ATOM 898 C C . GLY A 1 110 ? -15.586 7.359 4.272 1.00 87.31 110 GLY A C 1
ATOM 899 O O . GLY A 1 110 ? -15.888 6.993 3.139 1.00 87.31 110 GLY A O 1
ATOM 900 N N . VAL A 1 111 ? -15.289 6.514 5.261 1.00 90.44 111 VAL A N 1
ATOM 901 C CA . VAL A 1 111 ? -15.221 5.047 5.139 1.00 90.44 111 VAL A CA 1
ATOM 902 C C . VAL A 1 111 ? -16.404 4.335 5.806 1.00 90.44 111 VAL A C 1
ATOM 904 O O . VAL A 1 111 ? -16.496 3.111 5.745 1.00 90.44 111 VAL A O 1
ATOM 907 N N . ALA A 1 112 ? -17.336 5.077 6.415 1.00 89.44 112 ALA A N 1
ATOM 908 C CA . ALA A 1 112 ? -18.525 4.517 7.066 1.00 89.44 112 ALA A CA 1
ATOM 909 C C . ALA A 1 112 ? -19.368 3.625 6.136 1.00 89.44 112 ALA A C 1
ATOM 911 O O . ALA A 1 112 ? -19.856 2.589 6.576 1.00 89.44 112 ALA A O 1
ATOM 912 N N . ASP A 1 113 ? -19.458 3.956 4.843 1.00 89.25 113 ASP A N 1
ATOM 913 C CA . ASP A 1 113 ? -20.199 3.172 3.838 1.00 89.25 113 ASP A CA 1
ATOM 914 C C . ASP A 1 113 ? -19.674 1.731 3.668 1.00 89.25 113 ASP A C 1
ATOM 916 O O . ASP A 1 113 ? -20.354 0.873 3.095 1.00 89.25 113 ASP A O 1
ATOM 920 N N . TRP A 1 114 ? -18.446 1.456 4.116 1.00 90.56 114 TRP A N 1
ATOM 921 C CA . TRP A 1 114 ? -17.846 0.122 4.071 1.00 90.56 114 TRP A CA 1
ATOM 922 C C . TRP A 1 114 ? -18.241 -0.738 5.275 1.00 90.56 114 TRP A C 1
ATOM 924 O O . TRP A 1 114 ? -18.185 -1.961 5.185 1.00 90.56 114 TRP A O 1
ATOM 934 N N . VAL A 1 115 ? -18.686 -0.117 6.371 1.00 90.88 115 VAL A N 1
ATOM 935 C CA . VAL A 1 115 ? -19.081 -0.778 7.619 1.00 90.88 115 VAL A CA 1
ATOM 936 C C . VAL A 1 115 ? -20.604 -0.885 7.657 1.00 90.88 115 VAL A C 1
ATOM 938 O O . VAL A 1 115 ? -21.300 0.028 8.099 1.00 90.88 115 VAL A O 1
ATOM 941 N N . LYS A 1 116 ? -21.142 -2.000 7.155 1.00 90.25 116 LYS A N 1
ATOM 942 C CA . LYS A 1 116 ? -22.591 -2.156 6.937 1.00 90.25 116 LYS A CA 1
ATOM 943 C C . LYS A 1 116 ? -23.310 -2.764 8.131 1.00 90.25 116 LYS A C 1
ATOM 945 O O . LYS A 1 116 ? -24.483 -2.474 8.358 1.00 90.25 116 LYS A O 1
ATOM 950 N N . THR A 1 117 ? -22.625 -3.632 8.867 1.00 90.88 117 THR A N 1
ATOM 951 C CA . THR A 1 117 ? -23.205 -4.407 9.966 1.00 90.88 117 THR A CA 1
ATOM 952 C C . THR A 1 117 ? -22.523 -4.101 11.297 1.00 90.88 117 THR A C 1
ATOM 954 O O . THR A 1 117 ? -21.420 -3.554 11.357 1.00 90.88 117 THR A O 1
ATOM 957 N N . ASP A 1 118 ? -23.172 -4.481 12.398 1.00 87.44 118 ASP A N 1
ATOM 958 C CA . ASP A 1 118 ? -22.555 -4.400 13.724 1.00 87.44 118 ASP A CA 1
ATOM 959 C C . ASP A 1 118 ? -21.357 -5.353 13.876 1.00 87.44 118 ASP A C 1
ATOM 961 O O . ASP A 1 118 ? -20.457 -5.071 14.669 1.00 87.44 118 ASP A O 1
ATOM 965 N N . GLU A 1 119 ? -21.315 -6.444 13.106 1.00 88.31 119 GLU A N 1
ATOM 966 C CA . GLU A 1 119 ? -20.168 -7.357 13.042 1.00 88.31 119 GLU A CA 1
ATOM 967 C C . GLU A 1 119 ? -18.969 -6.706 12.345 1.00 88.31 119 GLU A C 1
ATOM 969 O O . GLU A 1 119 ? -17.839 -6.830 12.820 1.00 88.31 119 GLU A O 1
ATOM 974 N N . ASP A 1 120 ? -19.207 -5.955 11.267 1.00 91.12 120 ASP A N 1
ATOM 975 C CA . ASP A 1 120 ? -18.163 -5.191 10.578 1.00 91.12 120 ASP A CA 1
ATOM 976 C C . ASP A 1 120 ? -17.562 -4.128 11.501 1.00 91.12 120 ASP A C 1
ATOM 978 O O . ASP A 1 120 ? -16.342 -3.968 11.572 1.00 91.12 120 ASP A O 1
ATOM 982 N N . LEU A 1 121 ? -18.417 -3.431 12.256 1.00 90.50 121 LEU A N 1
ATOM 983 C CA . 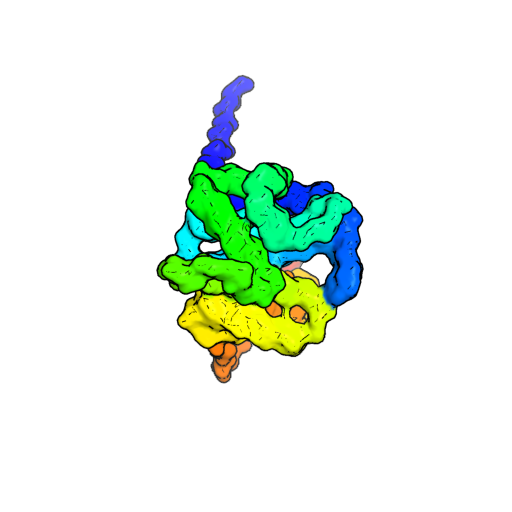LEU A 1 121 ? -17.979 -2.436 13.232 1.00 90.50 121 LEU A CA 1
ATOM 984 C C . LEU A 1 121 ? -17.151 -3.080 14.350 1.00 90.50 121 LEU A C 1
ATOM 986 O O . LEU A 1 121 ? -16.128 -2.534 14.763 1.00 90.50 121 LEU A O 1
ATOM 990 N N . GLU A 1 122 ? -17.572 -4.252 14.826 1.00 89.62 122 GLU A N 1
ATOM 991 C CA . GLU A 1 122 ? -16.839 -5.020 15.830 1.00 89.62 122 GLU A CA 1
ATOM 992 C C . GLU A 1 122 ? -15.484 -5.514 15.298 1.00 89.62 122 GLU A C 1
ATOM 994 O O . GLU A 1 122 ? -14.494 -5.496 16.032 1.00 89.62 122 GLU A O 1
ATOM 999 N N . LEU A 1 123 ? -15.399 -5.898 14.022 1.00 90.12 123 LEU A N 1
ATOM 1000 C CA . LEU A 1 123 ? -14.136 -6.255 13.379 1.00 90.12 123 LEU A CA 1
ATOM 1001 C C . LEU A 1 123 ? -13.184 -5.054 13.308 1.00 90.12 123 LEU A C 1
ATOM 1003 O O . LEU A 1 123 ? -12.039 -5.162 13.749 1.00 90.12 123 LEU A O 1
ATOM 1007 N N . VAL A 1 124 ? -13.661 -3.906 12.817 1.00 90.69 124 VAL A N 1
ATOM 1008 C CA . VAL A 1 124 ? -12.885 -2.654 12.766 1.00 90.69 124 VAL A CA 1
ATOM 1009 C C . VAL A 1 124 ? -12.373 -2.287 14.158 1.00 90.69 124 VAL A C 1
ATOM 1011 O O . VAL A 1 124 ? -11.178 -2.058 14.343 1.00 90.69 124 VAL A O 1
ATOM 1014 N N . ARG A 1 125 ? -13.247 -2.333 15.168 1.00 91.12 125 ARG A N 1
ATOM 1015 C CA . ARG A 1 125 ? -12.881 -2.097 16.567 1.00 91.12 125 ARG A CA 1
ATOM 1016 C C . ARG A 1 125 ? -11.753 -3.021 17.031 1.00 91.12 125 ARG A C 1
ATOM 1018 O O . ARG A 1 125 ? -10.793 -2.554 17.641 1.00 91.12 125 ARG A O 1
ATOM 1025 N N . ARG A 1 126 ? -11.859 -4.329 16.769 1.00 88.25 126 ARG A N 1
ATOM 1026 C CA . ARG A 1 126 ? -10.849 -5.323 17.178 1.00 88.25 126 ARG A CA 1
ATOM 1027 C C . ARG A 1 126 ? -9.504 -5.099 16.493 1.00 88.25 126 ARG A C 1
ATOM 1029 O O . ARG A 1 126 ? -8.473 -5.271 17.141 1.00 88.25 126 ARG A O 1
ATOM 1036 N N . LEU A 1 127 ? -9.506 -4.713 15.217 1.00 90.12 127 LEU A N 1
ATOM 1037 C CA . LEU A 1 127 ? -8.287 -4.365 14.482 1.00 90.12 127 LEU A CA 1
ATOM 1038 C C . LEU A 1 127 ? -7.605 -3.138 15.100 1.00 90.12 127 LEU A C 1
ATOM 1040 O O . LEU A 1 127 ? -6.405 -3.175 15.370 1.00 90.12 127 LEU A O 1
ATOM 1044 N N . ILE A 1 128 ? -8.381 -2.096 15.419 1.00 88.12 128 ILE A N 1
ATOM 1045 C CA . ILE A 1 128 ? -7.873 -0.892 16.085 1.00 88.12 128 ILE A CA 1
ATOM 1046 C C . ILE A 1 128 ? -7.350 -1.220 17.491 1.00 88.12 128 ILE A C 1
ATOM 1048 O O . ILE A 1 128 ? -6.285 -0.758 17.872 1.00 88.12 128 ILE A O 1
ATOM 1052 N N . GLU A 1 129 ? -8.015 -2.051 18.288 1.00 84.38 129 GLU A N 1
ATOM 1053 C CA . GLU A 1 129 ? -7.451 -2.404 19.599 1.00 84.38 129 GLU A CA 1
ATOM 1054 C C . GLU A 1 129 ? -6.118 -3.153 19.474 1.00 84.38 129 GLU A C 1
ATOM 1056 O O . GLU A 1 129 ? -5.172 -2.856 20.209 1.00 84.38 129 GLU A O 1
ATOM 1061 N N . ARG A 1 130 ? -6.024 -4.091 18.523 1.00 81.12 130 ARG A N 1
ATOM 1062 C CA . ARG A 1 130 ? -4.828 -4.919 18.335 1.00 81.12 130 ARG A CA 1
ATOM 1063 C C . ARG A 1 130 ? -3.622 -4.156 17.811 1.00 81.12 130 ARG A C 1
ATOM 1065 O O . ARG A 1 130 ? -2.511 -4.535 18.173 1.00 81.12 130 ARG A O 1
ATOM 1072 N N . HIS A 1 131 ? -3.805 -3.106 17.006 1.00 79.56 131 HIS A N 1
ATOM 1073 C CA . HIS A 1 131 ? -2.645 -2.380 16.484 1.00 79.56 131 HIS A CA 1
ATOM 1074 C C . HIS A 1 131 ? -1.841 -1.676 17.579 1.00 79.56 131 HIS A C 1
ATOM 1076 O O . HIS A 1 131 ? -0.630 -1.533 17.460 1.00 79.56 131 HIS A O 1
ATOM 1082 N N . SER A 1 132 ? -2.496 -1.283 18.675 1.00 66.06 132 SER A N 1
ATOM 1083 C CA . SER A 1 132 ? -1.881 -0.503 19.753 1.00 66.06 132 SER A CA 1
ATOM 1084 C C . SER A 1 132 ? -0.837 -1.271 20.586 1.00 66.06 132 SER A C 1
ATOM 1086 O O . SER A 1 132 ? -0.436 -0.799 21.647 1.00 66.06 132 SER A O 1
ATOM 1088 N N . GLY A 1 133 ? -0.430 -2.479 20.173 1.00 54.44 133 GLY A N 1
ATOM 1089 C CA . GLY A 1 133 ? 0.571 -3.310 20.857 1.00 54.44 133 GLY A CA 1
ATOM 1090 C C . GLY A 1 133 ? 0.100 -3.919 22.181 1.00 54.44 133 GLY A C 1
ATOM 1091 O O . GLY A 1 133 ? 0.788 -4.751 22.773 1.00 54.44 133 GLY A O 1
ATOM 1092 N N . HIS A 1 134 ? -1.100 -3.571 22.643 1.00 49.47 134 HIS A N 1
ATOM 1093 C CA . HIS A 1 134 ? -1.713 -4.202 23.796 1.00 49.47 134 HIS A CA 1
ATOM 1094 C C . HIS A 1 134 ? -2.283 -5.545 23.348 1.00 49.47 134 HIS A C 1
ATOM 1096 O O . HIS A 1 134 ? -3.409 -5.633 22.858 1.00 49.47 134 HIS A O 1
ATOM 1102 N N . SER A 1 135 ? -1.481 -6.602 23.527 1.00 41.94 135 SER A N 1
ATOM 1103 C CA . SER A 1 135 ? -1.942 -7.995 23.522 1.00 41.94 135 SER A CA 1
ATOM 1104 C C . SER A 1 135 ? -3.338 -8.076 24.136 1.00 41.94 135 SER A C 1
ATOM 1106 O O . SER A 1 135 ? -3.543 -7.445 25.172 1.00 41.94 135 SER A O 1
ATOM 1108 N N . ALA A 1 136 ? -4.264 -8.783 23.472 1.00 45.88 136 ALA A N 1
ATOM 1109 C CA . ALA A 1 136 ? -5.677 -8.942 23.828 1.00 45.88 136 ALA A CA 1
ATOM 1110 C C . ALA A 1 136 ? -5.902 -8.909 25.351 1.00 45.88 136 ALA A C 1
ATOM 1112 O O . ALA A 1 136 ? -5.860 -9.933 26.031 1.00 45.88 136 ALA A O 1
ATOM 1113 N N . SER A 1 137 ? -6.066 -7.705 25.896 1.00 42.38 137 SER A N 1
ATOM 1114 C CA . SER A 1 137 ? -6.092 -7.464 27.336 1.00 42.38 137 SER A CA 1
ATOM 1115 C C . SER A 1 137 ? -7.540 -7.371 27.756 1.00 42.38 137 SER A C 1
ATOM 1117 O O . SER A 1 137 ? -7.998 -6.329 28.197 1.00 42.38 137 SER A O 1
ATOM 1119 N N . ASP A 1 138 ? -8.308 -8.420 27.507 1.00 44.97 138 ASP A N 1
ATOM 1120 C CA . ASP A 1 138 ? -9.616 -8.603 28.123 1.00 44.97 138 ASP A CA 1
ATOM 1121 C C . ASP A 1 138 ? -10.087 -10.033 27.889 1.00 44.97 138 ASP A C 1
ATOM 1123 O O . ASP A 1 138 ? -9.641 -10.683 26.942 1.00 44.97 138 ASP A O 1
ATOM 1127 N N . GLY A 1 139 ? -10.982 -10.520 28.754 1.00 47.62 139 GLY A N 1
ATOM 1128 C CA . GLY A 1 139 ? -11.517 -11.892 28.825 1.00 47.62 139 GLY A CA 1
ATOM 1129 C C . GLY A 1 139 ? -12.199 -12.456 27.564 1.00 47.62 139 GLY A C 1
ATOM 1130 O O . GLY A 1 139 ? -12.925 -13.434 27.650 1.00 47.62 139 GLY A O 1
ATOM 1131 N N . MET A 1 140 ? -11.946 -11.883 26.388 1.00 47.75 140 MET A N 1
ATOM 1132 C CA . MET A 1 140 ? -12.312 -12.387 25.064 1.00 47.75 140 MET A CA 1
ATOM 1133 C C . MET A 1 140 ? -11.367 -13.482 24.543 1.00 47.75 140 MET A C 1
ATOM 1135 O O . MET A 1 140 ? -11.704 -14.136 23.564 1.00 47.75 140 MET A O 1
ATOM 1139 N N . ARG A 1 141 ? -10.232 -13.748 25.217 1.00 48.16 141 ARG A N 1
ATOM 1140 C CA . ARG A 1 141 ? -9.367 -14.925 24.955 1.00 48.16 141 ARG A CA 1
ATOM 1141 C C . ARG A 1 141 ? -10.097 -16.272 25.087 1.00 48.16 141 ARG A C 1
ATOM 1143 O O . ARG A 1 141 ? -9.576 -17.284 24.637 1.00 48.16 141 ARG A O 1
ATOM 1150 N N . PHE A 1 142 ? -11.266 -16.284 25.729 1.00 46.44 142 PHE A N 1
ATOM 1151 C CA . PHE A 1 142 ? -12.099 -17.471 25.930 1.00 46.44 142 PHE A CA 1
ATOM 1152 C C . PHE A 1 142 ? -13.059 -17.763 24.766 1.00 46.44 142 PHE A C 1
ATOM 1154 O O . PHE A 1 142 ? -13.725 -18.795 24.782 1.00 46.44 142 PHE A O 1
ATOM 1161 N N . LEU A 1 143 ? -13.136 -16.888 23.758 1.00 49.97 143 LEU A N 1
ATOM 1162 C CA . LEU A 1 143 ? -13.873 -17.150 22.522 1.00 49.97 143 LEU A CA 1
ATOM 1163 C C . LEU A 1 143 ? -12.895 -17.585 21.422 1.00 49.97 143 LEU A C 1
ATOM 1165 O O . LEU A 1 143 ? -11.772 -17.077 21.397 1.00 49.97 143 LEU A O 1
ATOM 1169 N N . PRO A 1 144 ? -13.293 -18.490 20.505 1.00 53.09 144 PRO A N 1
ATOM 1170 C CA . PRO A 1 144 ? -12.465 -18.839 19.357 1.00 53.09 144 PRO A CA 1
ATOM 1171 C C . PRO A 1 144 ? -12.116 -17.561 18.589 1.00 53.09 144 PRO A C 1
ATOM 1173 O O . PRO A 1 144 ? -13.001 -16.871 18.077 1.00 53.09 144 PRO A O 1
ATOM 1176 N N . GLU A 1 145 ? -10.835 -17.202 18.561 1.00 60.38 145 GLU A N 1
ATOM 1177 C CA . GLU A 1 145 ? -10.384 -16.064 17.771 1.00 60.38 145 GLU A CA 1
ATOM 1178 C C . GLU A 1 145 ? -10.404 -16.445 16.292 1.00 60.38 145 GLU A C 1
ATOM 1180 O O . GLU A 1 145 ? -9.924 -17.512 15.907 1.00 60.38 145 GLU A O 1
ATOM 1185 N N . ASP A 1 146 ? -10.935 -15.553 15.455 1.00 68.44 146 ASP A N 1
ATOM 1186 C CA . ASP A 1 146 ? -10.784 -15.674 14.010 1.00 68.44 146 ASP A CA 1
ATOM 1187 C C . ASP A 1 146 ? -9.284 -15.698 13.677 1.00 68.44 146 ASP A C 1
ATOM 1189 O O . ASP A 1 146 ? -8.548 -14.747 13.966 1.00 68.44 146 ASP A O 1
ATOM 1193 N N . LEU A 1 147 ? -8.832 -16.797 13.069 1.00 69.75 147 LEU A N 1
ATOM 1194 C CA . LEU A 1 147 ? -7.443 -17.000 12.656 1.00 69.75 147 LEU A CA 1
ATOM 1195 C C . LEU A 1 147 ? -6.957 -15.872 11.733 1.00 69.75 147 LEU A C 1
ATOM 1197 O O . LEU A 1 147 ? -5.773 -15.524 11.743 1.00 69.75 147 LEU A O 1
ATOM 1201 N N . ASN A 1 148 ? -7.867 -15.248 10.983 1.00 85.69 148 ASN A N 1
ATOM 1202 C CA . ASN A 1 148 ? -7.542 -14.144 10.093 1.00 85.69 148 ASN A CA 1
ATOM 1203 C C . ASN A 1 148 ? -7.398 -12.805 10.814 1.00 85.69 148 ASN A C 1
ATOM 1205 O O . ASN A 1 148 ? -6.662 -11.949 10.332 1.00 85.69 148 ASN A O 1
ATOM 1209 N N . LEU A 1 149 ? -7.992 -12.622 11.999 1.00 86.06 149 LEU A N 1
ATOM 1210 C CA . LEU A 1 149 ? -7.874 -11.368 12.749 1.00 86.06 149 LEU A CA 1
ATOM 1211 C C . LEU A 1 149 ? -6.416 -11.061 13.103 1.00 86.06 149 LEU A C 1
ATOM 1213 O O . LEU A 1 149 ? -5.998 -9.906 13.070 1.00 86.06 149 LEU A O 1
ATOM 1217 N N . LYS A 1 150 ? -5.624 -12.090 13.429 1.00 86.62 150 LYS A N 1
ATOM 1218 C CA . LYS A 1 150 ? -4.183 -11.927 13.670 1.00 86.62 150 LYS A CA 1
ATOM 1219 C C . LYS A 1 150 ? -3.456 -11.472 12.402 1.00 86.62 150 LYS A C 1
ATOM 1221 O O . LYS A 1 150 ? -2.654 -10.549 12.478 1.00 86.62 150 LYS A O 1
ATOM 1226 N N . ARG A 1 151 ? -3.772 -12.076 11.254 1.00 90.56 151 ARG A N 1
ATOM 1227 C CA . ARG A 1 151 ? -3.171 -11.738 9.953 1.00 90.56 151 ARG A CA 1
ATOM 1228 C C . ARG A 1 151 ? -3.512 -10.312 9.529 1.00 90.56 151 ARG A C 1
ATOM 1230 O O . ARG A 1 151 ? -2.634 -9.559 9.134 1.00 90.56 151 ARG A O 1
ATOM 1237 N N . TRP A 1 152 ? -4.779 -9.928 9.645 1.00 92.69 152 TRP A N 1
ATOM 1238 C CA . TRP A 1 152 ? -5.260 -8.599 9.273 1.00 92.69 152 TRP A CA 1
ATOM 1239 C C . TRP A 1 152 ? -4.741 -7.508 10.210 1.00 92.69 152 TRP A C 1
ATOM 1241 O O . TRP A 1 152 ? -4.374 -6.432 9.750 1.00 92.69 152 TRP A O 1
ATOM 1251 N N . ALA A 1 153 ? -4.644 -7.792 11.513 1.00 90.38 153 ALA A N 1
ATOM 1252 C CA . ALA A 1 153 ? -4.003 -6.879 12.453 1.00 90.38 153 ALA A CA 1
ATOM 1253 C C . ALA A 1 153 ? -2.514 -6.689 12.125 1.00 90.38 153 ALA A C 1
ATOM 1255 O O . ALA A 1 153 ? -2.043 -5.558 12.156 1.00 90.38 153 ALA A O 1
ATOM 1256 N N . ALA A 1 154 ? -1.800 -7.756 11.745 1.00 89.75 154 ALA A N 1
ATOM 1257 C CA . ALA A 1 154 ? -0.399 -7.670 11.330 1.00 89.75 154 ALA A CA 1
ATOM 1258 C C . ALA A 1 154 ? -0.207 -6.767 10.095 1.00 89.75 154 ALA A C 1
ATOM 1260 O O . ALA A 1 154 ? 0.759 -6.016 10.035 1.00 89.75 154 ALA A O 1
ATOM 1261 N N . MET A 1 155 ? -1.155 -6.742 9.146 1.00 93.12 155 MET A N 1
ATOM 1262 C CA . MET A 1 155 ? -1.113 -5.801 8.009 1.00 93.12 155 MET A CA 1
ATOM 1263 C C . MET A 1 155 ? -1.161 -4.342 8.471 1.00 93.12 155 MET A C 1
ATOM 1265 O O . MET A 1 155 ? -0.397 -3.511 7.984 1.00 93.12 155 MET A O 1
ATOM 1269 N N . LEU A 1 156 ? -2.053 -4.038 9.418 1.00 91.25 156 LEU A N 1
ATOM 1270 C CA . LEU A 1 156 ? -2.213 -2.695 9.970 1.00 91.25 156 LEU A CA 1
ATOM 1271 C C . LEU A 1 156 ? -0.971 -2.292 10.781 1.00 91.25 156 LEU A C 1
ATOM 1273 O O . LEU A 1 156 ? -0.430 -1.212 10.566 1.00 91.25 156 LEU A O 1
ATOM 1277 N N . ILE A 1 157 ? -0.484 -3.179 11.656 1.00 89.25 157 ILE A N 1
ATOM 1278 C CA . ILE A 1 157 ? 0.732 -2.955 12.453 1.00 89.25 157 ILE A CA 1
ATOM 1279 C C . ILE A 1 157 ? 1.937 -2.752 11.529 1.00 89.25 157 ILE A C 1
ATOM 1281 O O . ILE A 1 157 ? 2.696 -1.809 11.720 1.00 89.25 157 ILE A O 1
ATOM 1285 N N . GLY A 1 158 ? 2.092 -3.582 10.494 1.00 87.44 158 GLY A N 1
ATOM 1286 C CA . GLY A 1 158 ? 3.144 -3.437 9.490 1.00 87.44 158 GLY A CA 1
ATOM 1287 C C . GLY A 1 158 ? 3.122 -2.067 8.809 1.00 87.44 158 GLY A C 1
ATOM 1288 O O . GLY A 1 158 ? 4.173 -1.444 8.684 1.00 87.44 158 GLY A O 1
ATOM 1289 N N . GLY A 1 159 ? 1.936 -1.562 8.451 1.00 87.62 159 GLY A N 1
ATOM 1290 C CA . GLY A 1 159 ? 1.771 -0.225 7.872 1.00 87.62 159 GLY A CA 1
ATOM 1291 C C . GLY A 1 159 ? 2.111 0.908 8.845 1.00 87.62 159 GLY A C 1
ATOM 1292 O O . GLY A 1 159 ? 2.815 1.845 8.475 1.00 87.62 159 GLY A O 1
ATOM 1293 N N . ASP A 1 160 ? 1.689 0.805 10.107 1.00 86.50 160 ASP A N 1
ATOM 1294 C CA . ASP A 1 160 ? 2.025 1.792 11.146 1.00 86.50 160 ASP A CA 1
ATOM 1295 C C . ASP A 1 160 ? 3.537 1.814 11.464 1.00 86.50 160 ASP A C 1
ATOM 1297 O O . ASP A 1 160 ? 4.150 2.877 11.638 1.00 86.50 160 ASP A O 1
ATOM 1301 N N . LEU A 1 161 ? 4.163 0.631 11.476 1.00 86.00 161 LEU A N 1
ATOM 1302 C CA . LEU A 1 161 ? 5.606 0.443 11.630 1.00 86.00 161 LEU A CA 1
ATOM 1303 C C . LEU A 1 161 ? 6.399 0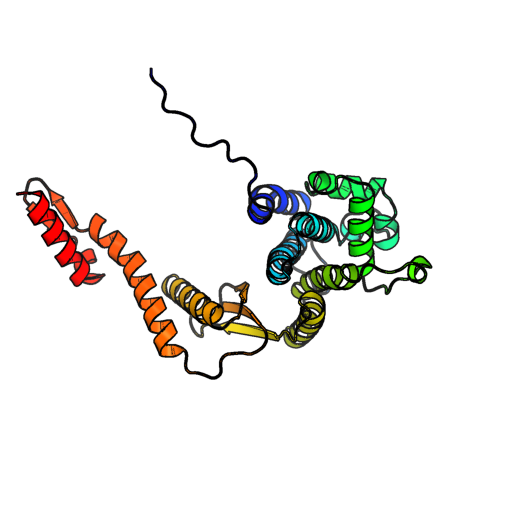.953 10.428 1.00 86.00 161 LEU A C 1
ATOM 1305 O O . LEU A 1 161 ? 7.487 1.497 10.615 1.00 86.00 161 LEU A O 1
ATOM 1309 N N . TYR A 1 162 ? 5.875 0.804 9.213 1.00 82.56 162 TYR A N 1
ATOM 1310 C CA . TYR A 1 162 ? 6.544 1.245 7.990 1.00 82.56 162 TYR A CA 1
ATOM 1311 C C . TYR A 1 162 ? 6.818 2.755 7.984 1.00 82.56 162 TYR A C 1
ATOM 1313 O O . TYR A 1 162 ? 7.865 3.201 7.514 1.00 82.56 162 TYR A O 1
ATOM 1321 N N . ASP A 1 163 ? 5.926 3.535 8.593 1.00 76.56 163 ASP A N 1
ATOM 1322 C CA . ASP A 1 163 ? 6.031 4.992 8.673 1.00 76.56 163 ASP A CA 1
ATOM 1323 C C . ASP A 1 163 ? 6.714 5.504 9.963 1.00 76.56 163 ASP A C 1
ATOM 1325 O O . ASP A 1 163 ? 6.855 6.707 10.191 1.00 76.56 163 ASP A O 1
ATOM 1329 N N . LEU A 1 164 ? 7.182 4.616 10.847 1.00 74.56 164 LEU A N 1
ATOM 1330 C CA . LEU A 1 164 ? 7.889 5.030 12.063 1.00 74.56 164 LEU A CA 1
ATOM 1331 C C . LEU A 1 164 ? 9.268 5.633 11.746 1.00 74.56 164 LEU A C 1
ATOM 1333 O O . LEU A 1 164 ? 10.104 5.022 11.077 1.00 74.56 164 LEU A O 1
ATOM 1337 N N . GLY A 1 165 ? 9.574 6.800 12.322 1.00 66.19 165 GLY A N 1
ATOM 1338 C CA . GLY A 1 165 ? 10.912 7.410 12.257 1.00 66.19 165 GLY A CA 1
ATOM 1339 C C . GLY A 1 165 ? 11.919 6.781 13.225 1.00 66.19 165 GLY A C 1
ATOM 1340 O O . GLY A 1 165 ? 12.633 7.477 13.942 1.00 66.19 165 GLY A O 1
ATOM 1341 N N . ILE A 1 166 ? 11.946 5.449 13.276 1.00 73.94 166 ILE A N 1
ATOM 1342 C CA . ILE A 1 166 ? 13.021 4.659 13.888 1.00 73.94 166 ILE A CA 1
ATOM 1343 C C . ILE A 1 166 ? 14.072 4.309 12.816 1.00 73.94 166 ILE A C 1
ATOM 1345 O O . ILE A 1 166 ? 13.769 4.422 11.623 1.00 73.94 166 ILE A O 1
ATOM 1349 N N . PRO A 1 167 ? 15.296 3.889 13.198 1.00 78.56 167 PRO A N 1
ATOM 1350 C CA . PRO A 1 167 ? 16.332 3.521 12.235 1.00 78.56 167 PRO A CA 1
ATOM 1351 C C . PRO A 1 167 ? 15.843 2.480 11.220 1.00 78.56 167 PRO A C 1
ATOM 1353 O O . PRO A 1 167 ? 15.184 1.510 11.599 1.00 78.56 167 PRO A O 1
ATOM 1356 N N . GLU A 1 168 ? 16.187 2.677 9.943 1.00 77.94 168 GLU A N 1
ATOM 1357 C CA . GLU A 1 168 ? 15.687 1.882 8.809 1.00 77.94 168 GLU A CA 1
ATOM 1358 C C . GLU A 1 168 ? 15.897 0.377 9.016 1.00 77.94 168 GLU A C 1
ATOM 1360 O O . GLU A 1 168 ? 14.956 -0.391 8.852 1.00 77.94 168 GLU A O 1
ATOM 1365 N N . GLU A 1 169 ? 17.072 -0.045 9.489 1.00 78.62 169 GLU A N 1
ATOM 1366 C CA . GLU A 1 169 ? 17.372 -1.462 9.734 1.00 78.62 169 GLU A CA 1
ATOM 1367 C C . GLU A 1 169 ? 16.448 -2.094 10.791 1.00 78.62 169 GLU A C 1
ATOM 1369 O O . GLU A 1 169 ? 15.952 -3.208 10.621 1.00 78.62 169 GLU A O 1
ATOM 1374 N N . GLN A 1 170 ? 16.162 -1.371 11.878 1.00 81.88 170 GLN A N 1
ATOM 1375 C CA . GLN A 1 170 ? 15.251 -1.852 12.922 1.00 81.88 170 GLN A CA 1
ATOM 1376 C C . GLN A 1 170 ? 13.800 -1.848 12.442 1.00 81.88 170 GLN A C 1
ATOM 1378 O O . GLN A 1 170 ? 13.017 -2.716 12.830 1.00 81.88 170 GLN A O 1
ATOM 1383 N N . ARG A 1 171 ? 13.440 -0.866 11.611 1.00 83.44 171 ARG A N 1
ATOM 1384 C CA . ARG A 1 171 ? 12.113 -0.756 11.014 1.00 83.44 171 ARG A CA 1
ATOM 1385 C C . ARG A 1 171 ? 11.840 -1.911 10.066 1.00 83.44 171 ARG A C 1
ATOM 1387 O O . ARG A 1 171 ? 10.833 -2.585 10.239 1.00 83.44 171 ARG A O 1
ATOM 1394 N N . ILE A 1 172 ? 12.755 -2.165 9.129 1.00 84.88 172 ILE A N 1
ATOM 1395 C CA . ILE A 1 172 ? 12.635 -3.223 8.122 1.00 84.88 172 ILE A CA 1
ATOM 1396 C C . ILE A 1 172 ? 12.406 -4.573 8.800 1.00 84.88 172 ILE A C 1
ATOM 1398 O O . ILE A 1 172 ? 11.392 -5.202 8.527 1.00 84.88 172 ILE A O 1
ATOM 1402 N N . ARG A 1 173 ? 13.239 -4.957 9.777 1.00 86.00 173 ARG A N 1
ATOM 1403 C CA . ARG A 1 173 ? 13.089 -6.247 10.480 1.00 86.00 173 ARG A CA 1
ATOM 1404 C C . ARG A 1 173 ? 11.731 -6.409 11.172 1.00 86.00 173 ARG A C 1
ATOM 1406 O O . ARG A 1 173 ? 11.146 -7.493 11.170 1.00 86.00 173 ARG A O 1
ATOM 1413 N N . LYS A 1 174 ? 11.218 -5.340 11.791 1.00 87.69 174 LYS A N 1
ATOM 1414 C CA . LYS A 1 174 ? 9.894 -5.367 12.432 1.00 87.69 174 LYS A CA 1
ATOM 1415 C C . LYS A 1 174 ? 8.774 -5.481 11.399 1.00 87.69 174 LYS A C 1
ATOM 1417 O O . LYS A 1 174 ? 7.857 -6.270 11.595 1.00 87.69 174 LYS A O 1
ATOM 1422 N N . VAL A 1 175 ? 8.868 -4.736 10.299 1.00 88.88 175 VAL A N 1
ATOM 1423 C CA . VAL A 1 175 ? 7.893 -4.798 9.204 1.00 88.88 175 VAL A CA 1
ATOM 1424 C C . VAL A 1 175 ? 7.906 -6.183 8.545 1.00 88.88 175 VAL A C 1
ATOM 1426 O O . VAL A 1 175 ? 6.841 -6.750 8.348 1.00 88.88 175 VAL A O 1
ATOM 1429 N N . GLU A 1 176 ? 9.072 -6.781 8.290 1.00 91.12 176 GLU A N 1
ATOM 1430 C CA . GLU A 1 176 ? 9.213 -8.152 7.762 1.00 91.12 176 GLU A CA 1
ATOM 1431 C C . GLU A 1 176 ? 8.551 -9.202 8.663 1.00 91.12 176 GLU A C 1
ATOM 1433 O O . GLU A 1 176 ? 7.865 -10.103 8.177 1.00 91.12 176 GLU A O 1
ATOM 1438 N N . THR A 1 177 ? 8.699 -9.057 9.984 1.00 90.00 177 THR A N 1
ATOM 1439 C CA . THR A 1 177 ? 8.056 -9.948 10.962 1.00 90.00 177 THR A CA 1
ATOM 1440 C C . THR A 1 177 ? 6.531 -9.901 10.823 1.00 90.00 177 THR A C 1
ATOM 1442 O O . THR A 1 177 ? 5.878 -10.942 10.739 1.00 90.00 177 THR A O 1
ATOM 1445 N N . GLU A 1 178 ? 5.951 -8.701 10.744 1.00 90.88 178 GLU A N 1
ATOM 1446 C CA . GLU A 1 178 ? 4.502 -8.533 10.581 1.00 90.88 178 GLU A CA 1
ATOM 1447 C C . GLU A 1 178 ? 4.017 -8.962 9.190 1.00 90.88 178 GLU A C 1
ATOM 1449 O O . GLU A 1 178 ? 2.970 -9.599 9.065 1.00 90.88 178 GLU A O 1
ATOM 1454 N N . LEU A 1 179 ? 4.794 -8.692 8.139 1.00 91.06 179 LEU A N 1
ATOM 1455 C CA . LEU A 1 179 ? 4.502 -9.140 6.776 1.00 91.06 179 LEU A CA 1
ATOM 1456 C C . LEU A 1 179 ? 4.493 -10.666 6.667 1.00 91.06 179 LEU A C 1
ATOM 1458 O O . LEU A 1 179 ? 3.598 -11.220 6.033 1.00 91.06 179 LEU A O 1
ATOM 1462 N N . THR A 1 180 ? 5.421 -11.341 7.344 1.00 91.75 180 THR A N 1
ATOM 1463 C CA . THR A 1 180 ? 5.473 -12.807 7.415 1.00 91.75 180 THR A CA 1
ATOM 1464 C C . THR A 1 180 ? 4.200 -13.368 8.055 1.00 91.75 180 THR A C 1
ATOM 1466 O O . THR A 1 180 ? 3.608 -14.325 7.552 1.00 91.75 180 THR A O 1
ATOM 1469 N N . VAL A 1 181 ? 3.696 -12.728 9.118 1.00 90.12 181 VAL A N 1
ATOM 1470 C CA . VAL A 1 181 ? 2.418 -13.101 9.753 1.00 90.12 181 VAL A CA 1
ATOM 1471 C C . VAL A 1 181 ? 1.222 -12.802 8.841 1.00 90.12 181 VAL A C 1
ATOM 1473 O O . VAL A 1 181 ? 0.304 -13.620 8.744 1.00 90.12 181 VAL A O 1
ATOM 1476 N N . ALA A 1 182 ? 1.212 -11.649 8.173 1.00 90.12 182 ALA A N 1
ATOM 1477 C CA . ALA A 1 182 ? 0.124 -11.222 7.296 1.00 90.12 182 ALA A CA 1
ATOM 1478 C C . ALA A 1 182 ? -0.018 -12.124 6.056 1.00 90.12 182 ALA A C 1
ATOM 1480 O O . ALA A 1 182 ? -1.126 -12.574 5.735 1.00 90.12 182 ALA A O 1
ATOM 1481 N N . LEU A 1 183 ? 1.104 -12.406 5.389 1.00 91.00 183 LEU A N 1
ATOM 1482 C CA . LEU A 1 183 ? 1.181 -13.187 4.152 1.00 91.00 183 LEU A CA 1
ATOM 1483 C C . LEU A 1 183 ? 1.283 -14.698 4.389 1.00 91.00 183 LEU A C 1
ATOM 1485 O O . LEU A 1 183 ? 1.066 -15.456 3.452 1.00 91.00 183 LEU A O 1
ATOM 1489 N N . GLN A 1 184 ? 1.558 -15.132 5.624 1.00 90.38 184 GLN A N 1
ATOM 1490 C CA . GLN A 1 184 ? 1.745 -16.542 5.999 1.00 90.38 184 GLN A CA 1
ATOM 1491 C C . GLN A 1 184 ? 2.872 -17.246 5.229 1.00 90.38 184 GLN A C 1
ATOM 1493 O O . GLN A 1 184 ? 2.779 -18.433 4.925 1.00 90.38 184 GLN A O 1
ATOM 1498 N N . ARG A 1 185 ? 3.934 -16.506 4.917 1.00 89.94 185 ARG A N 1
ATOM 1499 C CA . ARG A 1 185 ? 5.135 -16.992 4.233 1.00 89.94 185 ARG A CA 1
ATOM 1500 C C . ARG A 1 185 ? 6.324 -16.140 4.637 1.00 89.94 185 ARG A C 1
ATOM 1502 O O . ARG A 1 185 ? 6.136 -14.959 4.938 1.00 89.94 185 ARG A O 1
ATOM 1509 N N . ASP A 1 186 ? 7.517 -16.717 4.613 1.00 89.88 186 ASP A N 1
ATOM 1510 C CA . ASP A 1 186 ? 8.745 -15.989 4.931 1.00 89.88 186 ASP A CA 1
ATOM 1511 C C . ASP A 1 186 ? 8.892 -14.808 3.975 1.00 89.88 186 ASP A C 1
ATOM 1513 O O . ASP A 1 186 ? 8.880 -14.963 2.760 1.00 89.88 186 ASP A O 1
ATOM 1517 N N . THR A 1 187 ? 8.915 -13.596 4.518 1.00 91.25 187 THR A N 1
ATOM 1518 C CA . THR A 1 187 ? 8.840 -12.391 3.696 1.00 91.25 187 THR A CA 1
ATOM 1519 C C . THR A 1 187 ? 9.941 -11.420 4.066 1.00 91.25 187 THR A C 1
ATOM 1521 O O . THR A 1 187 ? 10.071 -11.022 5.223 1.00 91.25 187 THR A O 1
ATOM 1524 N N . HIS A 1 188 ? 10.662 -10.980 3.043 1.00 91.94 188 HIS A N 1
ATOM 1525 C CA . HIS A 1 188 ? 11.752 -10.028 3.127 1.00 91.94 188 HIS A CA 1
ATOM 1526 C C . HIS A 1 188 ? 11.467 -8.771 2.308 1.00 91.94 188 HIS A C 1
ATOM 1528 O O . HIS A 1 188 ? 10.694 -8.785 1.341 1.00 91.94 188 HIS A O 1
ATOM 1534 N N . LEU A 1 189 ? 12.099 -7.673 2.717 1.00 90.81 189 LEU A N 1
ATOM 1535 C CA . LEU A 1 189 ? 12.048 -6.393 2.027 1.00 90.81 189 LEU A CA 1
ATOM 1536 C C . LEU A 1 189 ? 13.360 -6.130 1.291 1.00 90.81 189 LEU A C 1
ATOM 1538 O O . LEU A 1 189 ? 14.437 -6.117 1.883 1.00 90.81 189 LEU A O 1
ATOM 1542 N N . PHE A 1 190 ? 13.259 -5.846 -0.003 1.00 90.62 190 PHE A N 1
ATOM 1543 C CA . PHE A 1 190 ? 14.404 -5.582 -0.867 1.00 90.62 190 PHE A CA 1
ATOM 1544 C C . PHE A 1 190 ? 14.324 -4.164 -1.407 1.00 90.62 190 PHE A C 1
ATOM 1546 O O . PHE A 1 190 ? 13.384 -3.816 -2.119 1.00 90.62 190 PHE A O 1
ATOM 1553 N N . LYS A 1 191 ? 15.313 -3.330 -1.077 1.00 89.00 191 LYS A N 1
ATOM 1554 C CA . LYS A 1 191 ? 15.377 -1.965 -1.596 1.00 89.00 191 LYS A CA 1
ATOM 1555 C C . LYS A 1 191 ? 16.288 -1.901 -2.814 1.00 89.00 191 LYS A C 1
ATOM 1557 O O . LYS A 1 191 ? 17.489 -2.130 -2.706 1.00 89.00 191 LYS A O 1
ATOM 1562 N N . VAL A 1 192 ? 15.711 -1.544 -3.954 1.00 88.75 192 VAL A N 1
ATOM 1563 C CA . VAL A 1 192 ? 16.429 -1.306 -5.207 1.00 88.75 192 VAL A CA 1
ATOM 1564 C C . VAL A 1 192 ? 16.548 0.199 -5.386 1.00 88.75 192 VAL A C 1
ATOM 1566 O O . VAL A 1 192 ? 15.541 0.900 -5.402 1.00 88.75 192 VAL A O 1
ATOM 1569 N N . ARG A 1 193 ? 17.776 0.709 -5.484 1.00 88.50 193 ARG A N 1
ATOM 1570 C CA . ARG A 1 193 ? 18.050 2.136 -5.692 1.00 88.50 193 ARG A CA 1
ATOM 1571 C C . ARG A 1 193 ? 18.938 2.328 -6.902 1.00 88.50 193 ARG A C 1
ATOM 1573 O O . ARG A 1 193 ? 19.716 1.441 -7.252 1.00 8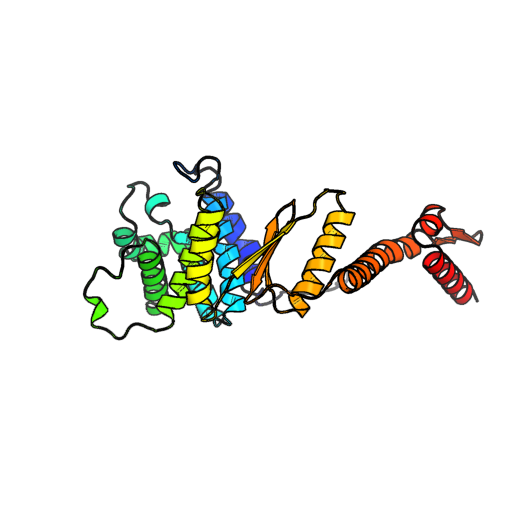8.50 193 ARG A O 1
ATOM 1580 N N . LEU A 1 194 ? 18.849 3.507 -7.497 1.00 84.75 194 LEU A N 1
ATOM 1581 C CA . LEU A 1 194 ? 19.783 3.927 -8.530 1.00 84.75 194 LEU A CA 1
ATOM 1582 C C . LEU A 1 194 ? 20.892 4.770 -7.904 1.00 84.75 194 LEU A C 1
ATOM 1584 O O . LEU A 1 194 ? 20.661 5.543 -6.979 1.00 84.75 194 LEU A O 1
ATOM 1588 N N . SER A 1 195 ? 22.113 4.600 -8.406 1.00 84.81 195 SER A N 1
ATOM 1589 C CA . SER A 1 195 ? 23.268 5.381 -7.953 1.00 84.81 195 SER A CA 1
ATOM 1590 C C . SER A 1 195 ? 23.203 6.837 -8.410 1.00 84.81 195 SER A C 1
ATOM 1592 O O . SER A 1 195 ? 23.791 7.706 -7.776 1.00 84.81 195 SER A O 1
ATOM 1594 N N . GLU A 1 196 ? 22.504 7.097 -9.517 1.00 82.44 196 GLU A N 1
ATOM 1595 C CA . GLU A 1 196 ? 22.360 8.418 -10.121 1.00 82.44 196 GLU A CA 1
ATOM 1596 C C . GLU A 1 196 ? 20.915 8.645 -10.569 1.00 82.44 196 GLU A C 1
ATOM 1598 O O . GLU A 1 196 ? 20.297 7.777 -11.195 1.00 82.44 196 GLU A O 1
ATOM 1603 N N . ASP A 1 197 ? 20.404 9.844 -10.300 1.00 82.19 197 ASP A N 1
ATOM 1604 C CA . ASP A 1 197 ? 19.143 10.320 -10.855 1.00 82.19 197 ASP A CA 1
ATOM 1605 C C . ASP A 1 197 ? 19.406 11.113 -12.147 1.00 82.19 197 ASP A C 1
ATOM 1607 O O . ASP A 1 197 ? 20.126 12.113 -12.159 1.00 82.19 197 ASP A O 1
ATOM 1611 N N . LYS A 1 198 ? 18.829 10.637 -13.252 1.00 82.94 198 LYS A N 1
ATOM 1612 C CA . LYS A 1 198 ? 18.848 11.249 -14.588 1.00 82.94 198 LYS A CA 1
ATOM 1613 C C . LYS A 1 198 ? 17.431 11.609 -15.044 1.00 82.94 198 LYS A C 1
ATOM 1615 O O . LYS A 1 198 ? 17.153 11.684 -16.243 1.00 82.94 198 LYS A O 1
ATOM 1620 N N . GLY A 1 199 ? 16.521 11.821 -14.095 1.00 83.56 199 GLY A N 1
ATOM 1621 C CA . GLY A 1 199 ? 15.150 12.245 -14.327 1.00 83.56 199 GLY A CA 1
ATOM 1622 C C . GLY A 1 199 ? 14.331 11.183 -15.053 1.00 83.56 199 GLY A C 1
ATOM 1623 O O . GLY A 1 199 ? 14.134 10.071 -14.572 1.00 83.56 199 GLY A O 1
ATOM 1624 N N . TYR A 1 200 ? 13.827 11.515 -16.240 1.00 82.38 200 TYR A N 1
ATOM 1625 C CA . TYR A 1 200 ? 12.888 10.650 -16.957 1.00 82.38 200 TYR A CA 1
ATOM 1626 C C . TYR A 1 200 ? 13.458 9.258 -17.290 1.00 82.38 200 TYR A C 1
ATOM 1628 O O . TYR A 1 200 ? 12.754 8.256 -17.184 1.00 82.38 200 TYR A O 1
ATOM 1636 N N . LEU A 1 201 ? 14.749 9.174 -17.626 1.00 83.50 201 LEU A N 1
ATOM 1637 C CA . LEU A 1 201 ? 15.410 7.894 -17.909 1.00 83.50 201 LEU A CA 1
ATOM 1638 C C . LEU A 1 201 ? 15.489 6.993 -16.670 1.00 83.50 201 LEU A C 1
ATOM 1640 O O . LEU A 1 201 ? 15.318 5.782 -16.790 1.00 83.50 201 LEU A O 1
ATOM 1644 N N . THR A 1 202 ? 15.688 7.587 -15.491 1.00 85.25 202 THR A N 1
ATOM 1645 C CA . THR A 1 202 ? 15.669 6.899 -14.193 1.00 85.25 202 THR A CA 1
ATOM 1646 C C . THR A 1 202 ? 14.294 6.292 -13.933 1.00 85.25 202 THR A C 1
ATOM 1648 O O . THR A 1 202 ? 14.210 5.121 -13.575 1.00 85.25 202 THR A O 1
ATOM 1651 N N . ALA A 1 203 ? 13.212 7.027 -14.209 1.00 85.31 203 ALA A N 1
ATOM 1652 C CA . ALA A 1 203 ? 11.853 6.500 -14.073 1.00 85.31 203 ALA A CA 1
ATOM 1653 C C . ALA A 1 203 ? 11.581 5.318 -15.023 1.00 85.31 203 ALA A C 1
ATOM 1655 O O . ALA A 1 203 ? 11.010 4.311 -14.603 1.00 85.31 203 ALA A O 1
ATOM 1656 N N . LEU A 1 204 ? 12.028 5.402 -16.284 1.00 89.25 204 LEU A N 1
ATOM 1657 C CA . LEU A 1 204 ? 11.900 4.294 -17.238 1.00 89.25 204 LEU A CA 1
ATOM 1658 C C . LEU A 1 204 ? 12.700 3.059 -16.810 1.00 89.25 204 LEU A C 1
ATOM 1660 O O . LEU A 1 204 ? 12.222 1.938 -16.983 1.00 89.25 204 LEU A O 1
ATOM 1664 N N . LEU A 1 205 ? 13.897 3.260 -16.253 1.00 90.50 205 LEU A N 1
ATOM 1665 C CA . LEU A 1 205 ? 14.741 2.173 -15.769 1.00 90.50 205 LEU A CA 1
ATOM 1666 C C . LEU A 1 205 ? 14.128 1.500 -14.538 1.00 90.50 205 LEU A C 1
ATOM 1668 O O . LEU A 1 205 ? 14.035 0.279 -14.511 1.00 90.50 205 LEU A O 1
ATOM 1672 N N . LEU A 1 206 ? 13.647 2.271 -13.558 1.00 90.38 206 LEU A N 1
ATOM 1673 C CA . LEU A 1 206 ? 12.944 1.723 -12.393 1.00 90.38 206 LEU A CA 1
ATOM 1674 C C . LEU A 1 206 ? 11.700 0.934 -12.813 1.00 90.38 206 LEU A C 1
ATOM 1676 O O . LEU A 1 206 ? 11.509 -0.183 -12.350 1.00 90.38 206 LEU A O 1
ATOM 1680 N N . ALA A 1 207 ? 10.910 1.446 -13.759 1.00 89.62 207 ALA A N 1
ATOM 1681 C CA . ALA A 1 207 ? 9.761 0.715 -14.290 1.00 89.62 207 ALA A CA 1
ATOM 1682 C C . ALA A 1 207 ? 10.160 -0.586 -15.017 1.00 89.62 207 ALA A C 1
ATOM 1684 O O . ALA A 1 207 ? 9.405 -1.555 -15.010 1.00 89.62 207 ALA A O 1
ATOM 1685 N N . ALA A 1 208 ? 11.323 -0.626 -15.676 1.00 92.00 208 ALA A N 1
ATOM 1686 C CA . ALA A 1 208 ? 11.843 -1.851 -16.284 1.00 92.00 208 ALA A CA 1
ATOM 1687 C C . ALA A 1 208 ? 12.311 -2.858 -15.222 1.00 92.00 208 ALA A C 1
ATOM 1689 O O . ALA A 1 208 ? 11.990 -4.041 -15.322 1.00 92.00 208 ALA A O 1
ATOM 1690 N N . CYS A 1 209 ? 13.022 -2.388 -14.192 1.00 92.31 209 CYS A N 1
ATOM 1691 C CA . CYS A 1 209 ? 13.400 -3.198 -13.036 1.00 92.31 209 CYS A CA 1
ATOM 1692 C C . CYS A 1 209 ? 12.167 -3.787 -12.346 1.00 92.31 209 CYS A C 1
ATOM 1694 O O . CYS A 1 209 ? 12.161 -4.971 -12.030 1.00 92.31 209 CYS A O 1
ATOM 1696 N N . GLU A 1 210 ? 11.121 -2.983 -12.153 1.00 93.00 210 GLU A N 1
ATOM 1697 C CA . GLU A 1 210 ? 9.856 -3.411 -11.562 1.00 93.00 210 GLU A CA 1
ATOM 1698 C C . GLU A 1 210 ? 9.244 -4.598 -12.306 1.00 93.00 210 GLU A C 1
ATOM 1700 O O . GLU A 1 210 ? 8.978 -5.620 -11.680 1.00 93.00 210 GLU A O 1
ATOM 1705 N N . GLU A 1 211 ? 9.091 -4.508 -13.631 1.00 93.75 211 GLU A N 1
ATOM 1706 C CA . GLU A 1 211 ? 8.541 -5.612 -14.427 1.00 93.75 211 GLU A CA 1
ATOM 1707 C C . GLU A 1 211 ? 9.377 -6.888 -14.303 1.00 93.75 211 GLU A C 1
ATOM 1709 O O . GLU A 1 211 ? 8.833 -7.965 -14.064 1.00 93.75 211 GLU A O 1
ATOM 1714 N N . VAL A 1 212 ? 10.703 -6.774 -14.425 1.00 94.12 212 VAL A N 1
ATOM 1715 C CA . VAL A 1 212 ? 11.592 -7.941 -14.334 1.00 94.12 212 VAL A CA 1
ATOM 1716 C C . VAL A 1 212 ? 11.513 -8.579 -12.950 1.00 94.12 212 VAL A C 1
ATOM 1718 O O . VAL A 1 212 ? 11.484 -9.800 -12.840 1.00 94.12 212 VAL A O 1
ATOM 1721 N N . LEU A 1 213 ? 11.464 -7.779 -11.885 1.00 94.00 213 LEU A N 1
ATOM 1722 C CA . LEU A 1 213 ? 11.384 -8.289 -10.518 1.00 94.00 213 LEU A CA 1
ATOM 1723 C C . LEU A 1 213 ? 9.998 -8.868 -10.196 1.00 94.00 213 LEU A C 1
ATOM 1725 O O . LEU A 1 213 ? 9.918 -9.851 -9.455 1.00 94.00 213 LEU A O 1
ATOM 1729 N N . HIS A 1 214 ? 8.926 -8.338 -10.794 1.00 93.50 214 HIS A N 1
ATOM 1730 C CA . HIS A 1 214 ? 7.584 -8.932 -10.726 1.00 93.50 214 HIS A CA 1
ATOM 1731 C C . HIS A 1 214 ? 7.537 -10.312 -11.369 1.00 93.50 214 HIS A C 1
ATOM 1733 O O . HIS A 1 214 ? 7.012 -11.246 -10.760 1.00 93.50 214 HIS A O 1
ATOM 1739 N N . ASP A 1 215 ? 8.178 -10.482 -12.526 1.00 92.56 215 ASP A N 1
ATOM 1740 C CA . ASP A 1 215 ? 8.305 -11.785 -13.191 1.00 92.56 215 ASP A CA 1
ATOM 1741 C C . ASP A 1 215 ? 9.087 -12.808 -12.338 1.00 92.56 215 ASP A C 1
ATOM 1743 O O . ASP A 1 215 ? 8.950 -14.019 -12.524 1.00 92.56 215 ASP A O 1
ATOM 1747 N N . LYS A 1 216 ? 9.885 -12.341 -11.366 1.00 91.56 216 LYS A N 1
ATOM 1748 C CA . LYS A 1 216 ? 10.616 -13.177 -10.395 1.00 91.56 216 LYS A CA 1
ATOM 1749 C C . LYS A 1 216 ? 9.886 -13.363 -9.062 1.00 91.56 216 LYS A C 1
ATOM 1751 O O . LYS A 1 216 ? 10.457 -13.927 -8.132 1.00 91.56 216 LYS A O 1
ATOM 1756 N N . GLY A 1 217 ? 8.628 -12.934 -8.964 1.00 89.12 217 GLY A N 1
ATOM 1757 C CA . GLY A 1 217 ? 7.780 -13.152 -7.789 1.00 89.12 217 GLY A CA 1
ATOM 1758 C C . GLY A 1 217 ? 7.949 -12.124 -6.668 1.00 89.12 217 GLY A C 1
ATOM 1759 O O . GLY A 1 217 ? 7.393 -12.319 -5.584 1.00 89.12 217 GLY A O 1
ATOM 1760 N N . LEU A 1 218 ? 8.677 -11.029 -6.910 1.00 92.50 218 LEU A N 1
ATOM 1761 C CA . LEU A 1 218 ? 8.674 -9.870 -6.020 1.00 92.50 218 LEU A CA 1
ATOM 1762 C C . LEU A 1 218 ? 7.480 -8.969 -6.345 1.00 92.50 218 LEU A C 1
ATOM 1764 O O . LEU A 1 218 ? 7.051 -8.883 -7.486 1.00 92.50 218 LEU A O 1
ATOM 1768 N N . ALA A 1 219 ? 6.949 -8.255 -5.362 1.00 91.19 219 ALA A N 1
ATOM 1769 C CA . ALA A 1 219 ? 5.923 -7.242 -5.596 1.00 91.19 219 ALA A CA 1
ATOM 1770 C C . ALA A 1 219 ? 6.411 -5.867 -5.146 1.00 91.19 219 ALA A C 1
ATOM 1772 O O . ALA A 1 219 ? 7.178 -5.764 -4.190 1.00 91.19 219 ALA A O 1
ATOM 1773 N N . THR A 1 220 ? 5.963 -4.803 -5.809 1.00 90.31 220 THR A N 1
ATOM 1774 C CA . THR A 1 220 ? 6.273 -3.432 -5.382 1.00 90.31 220 THR A CA 1
ATOM 1775 C C . THR A 1 220 ? 5.447 -3.089 -4.151 1.00 90.31 220 THR A C 1
ATOM 1777 O O . THR A 1 220 ? 4.220 -3.174 -4.175 1.00 90.31 220 THR A O 1
ATOM 1780 N N . LEU A 1 221 ? 6.119 -2.691 -3.074 1.00 86.81 221 LEU A N 1
ATOM 1781 C CA . LEU A 1 221 ? 5.491 -2.216 -1.847 1.00 86.81 221 LEU A CA 1
ATOM 1782 C C . LEU A 1 221 ? 5.381 -0.688 -1.826 1.00 86.81 221 LEU A C 1
ATOM 1784 O O . LEU A 1 221 ? 4.336 -0.158 -1.456 1.00 86.81 221 LEU A O 1
ATOM 1788 N N . ALA A 1 222 ? 6.451 0.005 -2.220 1.00 82.81 222 ALA A N 1
ATOM 1789 C CA . ALA A 1 222 ? 6.508 1.462 -2.267 1.00 82.81 222 ALA A CA 1
ATOM 1790 C C . ALA A 1 222 ? 7.469 1.948 -3.359 1.00 82.81 222 ALA A C 1
ATOM 1792 O O . ALA A 1 222 ? 8.441 1.269 -3.696 1.00 82.81 222 ALA A O 1
ATOM 1793 N N . ILE A 1 223 ? 7.199 3.144 -3.880 1.00 79.75 223 ILE A N 1
ATOM 1794 C CA . ILE A 1 223 ? 8.046 3.839 -4.852 1.00 79.75 223 ILE A CA 1
ATOM 1795 C C . ILE A 1 223 ? 8.561 5.112 -4.177 1.00 79.75 223 ILE A C 1
ATOM 1797 O O . ILE A 1 223 ? 7.769 5.970 -3.787 1.00 79.75 223 ILE A O 1
ATOM 1801 N N . ASP A 1 224 ? 9.880 5.214 -4.048 1.00 73.88 224 ASP A N 1
ATOM 1802 C CA . ASP A 1 224 ? 10.598 6.387 -3.557 1.00 73.88 224 ASP A CA 1
ATOM 1803 C C . ASP A 1 224 ? 11.179 7.170 -4.758 1.00 73.88 224 ASP A C 1
ATOM 1805 O O . ASP A 1 224 ? 11.368 6.604 -5.837 1.00 73.88 224 ASP A O 1
ATOM 1809 N N . PRO A 1 225 ? 11.525 8.463 -4.616 1.00 68.88 225 PRO A N 1
ATOM 1810 C CA . PRO A 1 225 ? 12.201 9.205 -5.684 1.00 68.88 225 PRO A CA 1
ATOM 1811 C C . PRO A 1 225 ? 13.542 8.587 -6.119 1.00 68.88 225 PRO A C 1
ATOM 1813 O O . PRO A 1 225 ? 13.908 8.682 -7.285 1.00 68.88 225 PRO A O 1
ATOM 1816 N N . ASP A 1 226 ? 14.270 7.952 -5.193 1.00 70.56 226 ASP A N 1
ATOM 1817 C CA . ASP A 1 226 ? 15.595 7.360 -5.417 1.00 70.56 226 ASP A CA 1
ATOM 1818 C C . ASP A 1 226 ? 15.567 5.834 -5.631 1.00 70.56 226 ASP A C 1
ATOM 1820 O O . ASP A 1 226 ? 16.622 5.204 -5.767 1.00 70.56 226 ASP A O 1
ATOM 1824 N N . GLY A 1 227 ? 14.385 5.209 -5.659 1.00 83.94 227 GLY A N 1
ATOM 1825 C CA . GLY A 1 227 ? 14.292 3.760 -5.792 1.00 83.94 227 GLY A CA 1
ATOM 1826 C C . GLY A 1 227 ? 12.914 3.162 -5.548 1.00 83.94 227 GLY A C 1
ATOM 1827 O O . GLY A 1 227 ? 11.898 3.840 -5.468 1.00 83.94 227 GLY A O 1
ATOM 1828 N N . GLN A 1 228 ? 12.881 1.844 -5.423 1.00 88.81 228 GLN A N 1
ATOM 1829 C CA . GLN A 1 228 ? 11.671 1.070 -5.181 1.00 88.81 228 GLN A CA 1
ATOM 1830 C C . GLN A 1 228 ? 11.923 0.062 -4.064 1.00 88.81 228 GLN A C 1
ATOM 1832 O O . GLN A 1 228 ? 13.006 -0.521 -3.946 1.00 88.81 228 GLN A O 1
ATOM 1837 N N . LEU A 1 229 ? 10.908 -0.136 -3.231 1.00 89.50 229 LEU A N 1
ATOM 1838 C CA . LEU A 1 229 ? 10.910 -1.150 -2.193 1.00 89.50 229 LEU A CA 1
ATOM 1839 C C . LEU A 1 229 ? 10.050 -2.324 -2.644 1.00 89.50 229 LEU A C 1
ATOM 1841 O O . LEU A 1 229 ? 8.863 -2.159 -2.925 1.00 89.50 229 LEU A O 1
ATOM 1845 N N . PHE A 1 230 ? 10.651 -3.505 -2.670 1.00 91.81 230 PHE A N 1
ATOM 1846 C CA . PHE A 1 230 ? 10.014 -4.752 -3.059 1.00 91.81 230 PHE A CA 1
ATOM 1847 C C . PHE A 1 230 ? 9.798 -5.667 -1.860 1.00 91.81 230 PHE A C 1
ATOM 1849 O O . PHE A 1 230 ? 10.538 -5.619 -0.879 1.00 91.81 230 PHE A O 1
ATOM 1856 N N . ILE A 1 231 ? 8.792 -6.527 -1.973 1.00 92.62 231 ILE A N 1
ATOM 1857 C CA . ILE A 1 231 ? 8.434 -7.549 -0.995 1.00 92.62 231 ILE A CA 1
ATOM 1858 C C . ILE A 1 231 ? 8.449 -8.930 -1.659 1.00 92.62 231 ILE A C 1
ATOM 1860 O O . ILE A 1 231 ? 7.886 -9.104 -2.741 1.00 92.62 231 ILE A O 1
ATOM 1864 N N . GLY A 1 232 ? 9.073 -9.919 -1.016 1.00 91.44 232 GLY A N 1
ATOM 1865 C CA . GLY A 1 232 ? 9.076 -11.307 -1.491 1.00 91.44 232 GLY A CA 1
ATOM 1866 C C . GLY A 1 232 ? 9.926 -12.248 -0.637 1.00 91.44 232 GLY A C 1
ATOM 1867 O O . GLY A 1 232 ? 10.480 -11.836 0.374 1.00 91.44 232 GLY A O 1
ATOM 1868 N N . GLU A 1 233 ? 10.007 -13.518 -1.031 1.00 90.25 233 GLU A N 1
ATOM 1869 C CA . GLU A 1 233 ? 10.695 -14.569 -0.256 1.00 90.25 233 GLU A CA 1
ATOM 1870 C C . GLU A 1 233 ? 12.217 -14.534 -0.438 1.00 90.25 233 GLU A C 1
ATOM 1872 O O . GLU A 1 233 ? 12.970 -14.670 0.518 1.00 90.25 233 GLU A O 1
ATOM 1877 N N . CYS A 1 234 ? 12.699 -14.352 -1.666 1.00 90.25 234 CYS A N 1
ATOM 1878 C CA . CYS A 1 234 ? 14.126 -14.346 -1.980 1.00 90.25 234 CYS A CA 1
ATOM 1879 C C . CYS A 1 234 ? 14.412 -13.329 -3.079 1.00 90.25 234 CYS A C 1
ATOM 1881 O O . CYS A 1 234 ? 13.612 -13.161 -4.001 1.00 90.25 234 CYS A O 1
ATOM 1883 N N . PHE A 1 235 ? 15.579 -12.691 -3.010 1.00 90.50 235 PHE A N 1
ATOM 1884 C CA . PHE A 1 235 ? 16.069 -11.899 -4.130 1.00 90.50 235 PHE A CA 1
ATOM 1885 C C . PHE A 1 235 ? 16.653 -12.830 -5.208 1.00 90.50 235 PHE A C 1
ATOM 1887 O O . PHE A 1 235 ? 17.299 -13.821 -4.853 1.00 90.50 235 PHE A O 1
ATOM 1894 N N . PRO A 1 236 ? 16.452 -12.551 -6.507 1.00 91.06 236 PRO A N 1
ATOM 1895 C CA . PRO A 1 236 ? 17.037 -13.360 -7.573 1.00 91.06 236 PRO A CA 1
ATOM 1896 C C . PRO A 1 236 ? 18.571 -13.378 -7.500 1.00 91.06 236 PRO A C 1
ATOM 1898 O O . PRO A 1 236 ? 19.202 -12.333 -7.365 1.00 91.06 236 PRO A O 1
ATOM 1901 N N . ASN A 1 237 ? 19.172 -14.566 -7.624 1.00 89.88 237 ASN A N 1
ATOM 1902 C CA . ASN A 1 237 ? 20.634 -14.745 -7.623 1.00 89.88 237 ASN A CA 1
ATOM 1903 C C . ASN A 1 237 ? 21.260 -14.688 -9.030 1.00 89.88 237 ASN A C 1
ATOM 1905 O O . ASN A 1 237 ? 22.478 -14.770 -9.171 1.00 89.88 237 ASN A O 1
ATOM 1909 N N . GLU A 1 238 ? 20.435 -14.624 -10.072 1.00 91.81 238 GLU A N 1
ATOM 1910 C CA . GLU A 1 238 ? 20.876 -14.548 -11.466 1.00 91.81 238 GLU A CA 1
ATOM 1911 C C . GLU A 1 238 ? 21.184 -13.103 -11.888 1.00 91.81 238 GLU A C 1
ATOM 1913 O O . GLU A 1 238 ? 20.687 -12.148 -11.290 1.00 91.81 238 GLU A O 1
ATOM 1918 N N . ASP A 1 239 ? 21.987 -12.933 -12.942 1.00 91.81 239 ASP A N 1
ATOM 1919 C CA . ASP A 1 239 ? 22.221 -11.614 -13.529 1.00 91.81 239 ASP A CA 1
ATOM 1920 C C . ASP A 1 239 ? 20.994 -11.169 -14.337 1.00 91.81 239 ASP A C 1
ATOM 1922 O O . ASP A 1 239 ? 20.666 -11.731 -15.384 1.00 91.81 239 ASP A O 1
ATOM 1926 N N . LEU A 1 240 ? 20.319 -10.134 -13.840 1.00 93.25 240 LEU A N 1
ATOM 1927 C CA . LEU A 1 240 ? 19.117 -9.568 -14.448 1.00 93.25 240 LEU A CA 1
ATOM 1928 C C . LEU A 1 240 ? 19.428 -8.475 -15.478 1.00 93.25 240 LEU A C 1
ATOM 1930 O O . LEU A 1 240 ? 18.506 -7.961 -16.109 1.00 93.25 240 LEU A O 1
ATOM 1934 N N . THR A 1 241 ? 20.701 -8.118 -15.675 1.00 92.94 241 THR A N 1
ATOM 1935 C CA . THR A 1 241 ? 21.114 -6.959 -16.480 1.00 92.94 241 THR A CA 1
ATOM 1936 C C . THR A 1 241 ? 20.549 -7.006 -17.898 1.00 92.94 241 THR A C 1
ATOM 1938 O O . THR A 1 241 ? 19.991 -6.019 -18.374 1.00 92.94 241 THR A O 1
ATOM 1941 N N . VAL A 1 242 ? 20.639 -8.160 -18.568 1.00 94.25 242 VAL A N 1
ATOM 1942 C CA . VAL A 1 242 ? 20.139 -8.326 -19.944 1.00 94.25 242 VAL A CA 1
ATOM 1943 C C . VAL A 1 242 ? 18.617 -8.185 -20.002 1.00 94.25 242 VAL A C 1
ATOM 1945 O O . VAL A 1 242 ? 18.100 -7.489 -20.874 1.00 94.25 242 VAL A O 1
ATOM 1948 N N . ALA A 1 243 ? 17.899 -8.799 -19.059 1.00 93.69 243 ALA A N 1
ATOM 1949 C CA . ALA A 1 243 ? 16.440 -8.730 -19.001 1.00 93.69 243 ALA A CA 1
ATOM 1950 C C . ALA A 1 243 ? 15.954 -7.294 -18.742 1.00 93.69 243 ALA A C 1
ATOM 1952 O O . ALA A 1 243 ? 15.056 -6.805 -19.430 1.00 93.69 243 ALA A O 1
ATOM 1953 N N . ILE A 1 244 ? 16.594 -6.593 -17.800 1.00 94.00 244 ILE A N 1
ATOM 1954 C CA . ILE A 1 244 ? 16.298 -5.190 -17.486 1.00 94.00 244 ILE A CA 1
ATOM 1955 C C . ILE A 1 244 ? 16.594 -4.305 -18.696 1.00 94.00 244 ILE A C 1
ATOM 1957 O O . ILE A 1 244 ? 15.748 -3.496 -19.067 1.00 94.00 244 ILE A O 1
ATOM 1961 N N . ALA A 1 245 ? 17.745 -4.478 -19.353 1.00 92.31 245 ALA A N 1
ATOM 1962 C CA . ALA A 1 245 ? 18.114 -3.691 -20.528 1.00 92.31 245 ALA A CA 1
ATOM 1963 C C . ALA A 1 245 ? 17.110 -3.863 -21.677 1.00 92.31 245 ALA A C 1
ATOM 1965 O O . ALA A 1 245 ? 16.708 -2.876 -22.287 1.00 92.31 245 ALA A O 1
ATOM 1966 N N . GLN A 1 246 ? 16.649 -5.090 -21.939 1.00 93.06 246 GLN A N 1
ATOM 1967 C CA . GLN A 1 246 ? 15.633 -5.356 -22.963 1.00 93.06 246 GLN A CA 1
ATOM 1968 C C . GLN A 1 246 ? 14.301 -4.671 -22.643 1.00 93.06 246 GLN A C 1
ATOM 1970 O O . GLN A 1 246 ? 13.729 -4.002 -23.503 1.00 93.06 246 GLN A O 1
ATOM 1975 N N . LYS A 1 247 ? 13.814 -4.794 -21.402 1.00 93.62 247 LYS A N 1
ATOM 1976 C CA . LYS A 1 247 ? 12.577 -4.133 -20.956 1.00 93.62 247 LYS A CA 1
ATOM 1977 C C . LYS A 1 247 ? 12.695 -2.613 -20.973 1.00 93.62 247 LYS A C 1
ATOM 1979 O O . LYS A 1 247 ? 11.756 -1.921 -21.360 1.00 93.62 247 LYS A O 1
ATOM 1984 N N . TRP A 1 248 ? 13.852 -2.089 -20.587 1.00 93.44 248 TRP A N 1
ATOM 1985 C CA . TRP A 1 248 ? 14.122 -0.660 -20.602 1.00 93.44 248 TRP A CA 1
ATOM 1986 C C . TRP A 1 248 ? 14.159 -0.115 -22.028 1.00 93.44 248 TRP A C 1
ATOM 1988 O O . TRP A 1 248 ? 13.485 0.876 -22.301 1.00 93.44 248 TRP A O 1
ATOM 1998 N N . GLN A 1 249 ? 14.842 -0.805 -22.947 1.00 88.44 249 GLN A N 1
ATOM 1999 C CA . GLN A 1 249 ? 14.857 -0.458 -24.367 1.00 88.44 249 GLN A CA 1
ATOM 2000 C C . GLN A 1 249 ? 13.440 -0.451 -24.947 1.00 88.44 249 GLN A C 1
ATOM 2002 O O . GLN A 1 249 ? 13.043 0.542 -25.538 1.00 88.44 249 GLN A O 1
ATOM 2007 N N . GLN A 1 250 ? 12.630 -1.483 -24.688 1.00 88.19 250 GLN A N 1
ATOM 2008 C CA . GLN A 1 250 ? 11.233 -1.520 -25.142 1.00 88.19 250 GLN A CA 1
ATOM 2009 C C . GLN A 1 250 ? 10.414 -0.325 -24.634 1.00 88.19 250 GLN A C 1
ATOM 2011 O O . GLN A 1 250 ? 9.622 0.244 -25.382 1.00 88.19 250 GLN A O 1
ATOM 2016 N N . LYS A 1 251 ? 10.600 0.080 -23.371 1.00 88.12 251 LYS A N 1
ATOM 2017 C CA . LYS A 1 251 ? 9.921 1.254 -22.800 1.00 88.12 251 LYS A CA 1
ATOM 2018 C C . LYS A 1 251 ? 10.401 2.562 -23.427 1.00 88.12 251 LYS A C 1
ATOM 2020 O O . LYS A 1 251 ? 9.577 3.427 -23.710 1.00 88.12 251 LYS A O 1
ATOM 2025 N N . ILE A 1 252 ? 11.710 2.704 -23.645 1.00 85.44 252 ILE A N 1
ATOM 2026 C CA . ILE A 1 252 ? 12.294 3.833 -24.381 1.00 85.44 252 ILE A CA 1
ATOM 2027 C C . ILE A 1 252 ? 11.660 3.883 -25.772 1.00 85.44 252 ILE A C 1
ATOM 2029 O O . ILE A 1 252 ? 11.050 4.888 -26.130 1.00 85.44 252 ILE A O 1
ATOM 2033 N N . ASP A 1 253 ? 11.709 2.782 -26.514 1.00 81.69 253 ASP A N 1
ATOM 2034 C CA . ASP A 1 253 ? 11.177 2.707 -27.868 1.00 81.69 253 ASP A CA 1
ATOM 2035 C C . ASP A 1 253 ? 9.701 3.084 -27.901 1.00 81.69 253 ASP A C 1
ATOM 2037 O O . ASP A 1 253 ? 9.325 3.919 -28.710 1.00 81.69 253 ASP A O 1
ATOM 2041 N N . GLN A 1 254 ? 8.864 2.576 -26.995 1.00 80.19 254 GLN A N 1
ATOM 2042 C CA . GLN A 1 254 ? 7.440 2.935 -26.930 1.00 80.19 254 GLN A CA 1
ATOM 2043 C C . GLN A 1 254 ? 7.201 4.435 -26.716 1.00 80.19 254 GLN A C 1
ATOM 2045 O O . GLN A 1 254 ? 6.336 5.027 -27.360 1.00 80.19 254 GLN A O 1
ATOM 2050 N N . VAL A 1 255 ? 7.963 5.061 -25.820 1.00 77.25 255 VAL A N 1
ATOM 2051 C CA . VAL A 1 255 ? 7.812 6.488 -25.518 1.00 77.25 255 VAL A CA 1
ATOM 2052 C C . VAL A 1 255 ? 8.295 7.353 -26.679 1.00 77.25 255 VAL A C 1
ATOM 2054 O O . VAL A 1 255 ? 7.644 8.338 -27.030 1.00 77.25 255 VAL A O 1
ATOM 2057 N N . PHE A 1 256 ? 9.439 7.011 -27.269 1.00 70.50 256 PHE A N 1
ATOM 2058 C CA . PHE A 1 256 ? 10.068 7.845 -28.290 1.00 70.50 256 PHE A CA 1
ATOM 2059 C C . PHE A 1 256 ? 9.523 7.570 -29.701 1.00 70.50 256 PHE A C 1
ATOM 2061 O O . PHE A 1 256 ? 9.392 8.513 -30.477 1.00 70.50 256 PHE A O 1
ATOM 2068 N N . SER A 1 257 ? 9.099 6.345 -30.026 1.00 60.94 257 SER A N 1
ATOM 2069 C CA . SER A 1 257 ? 8.444 6.016 -31.309 1.00 60.94 257 SER A CA 1
ATOM 2070 C C . SER A 1 257 ? 7.090 6.709 -31.474 1.00 60.94 257 SER A C 1
ATOM 2072 O O . SER A 1 257 ? 6.799 7.235 -32.546 1.00 60.94 257 SER A O 1
ATOM 2074 N N . GLY A 1 258 ? 6.300 6.829 -30.400 1.00 59.09 258 GLY A N 1
ATOM 2075 C CA . GLY A 1 258 ? 5.030 7.565 -30.425 1.00 59.09 258 GLY A CA 1
ATOM 2076 C C . GLY A 1 258 ? 5.186 9.062 -30.736 1.00 59.09 258 GLY A C 1
ATOM 2077 O O . GLY A 1 258 ? 4.257 9.694 -31.244 1.00 59.09 258 GLY A O 1
ATOM 2078 N N . ASN A 1 259 ? 6.371 9.632 -30.491 1.00 63.75 259 ASN A N 1
ATOM 2079 C CA . ASN A 1 259 ? 6.685 11.009 -30.872 1.00 63.75 259 ASN A CA 1
ATOM 2080 C C . ASN A 1 259 ? 7.082 11.126 -32.348 1.00 63.75 259 ASN A C 1
ATOM 2082 O O . ASN A 1 259 ? 6.777 12.139 -32.977 1.00 63.75 259 ASN A O 1
ATOM 2086 N N . VAL A 1 260 ? 7.698 10.096 -32.934 1.00 69.56 260 VAL A N 1
ATOM 2087 C CA . VAL A 1 260 ? 8.155 10.116 -34.331 1.00 69.56 260 VAL A CA 1
ATOM 2088 C C . VAL A 1 260 ? 6.993 10.317 -35.308 1.00 69.56 260 VAL A C 1
ATOM 2090 O O . VAL A 1 260 ? 7.105 11.138 -36.217 1.00 69.56 260 VAL A O 1
ATOM 2093 N N . GLU A 1 261 ? 5.832 9.694 -35.080 1.00 71.94 261 GLU A N 1
ATOM 2094 C CA . GLU A 1 261 ? 4.635 9.920 -35.909 1.00 71.94 261 GLU A CA 1
ATOM 2095 C C . GLU A 1 261 ? 4.141 11.376 -35.891 1.00 71.94 261 GLU A C 1
ATOM 2097 O O . GLU A 1 261 ? 3.570 11.869 -36.867 1.00 71.94 261 GLU A O 1
ATOM 2102 N N . GLN A 1 262 ? 4.357 12.092 -34.785 1.00 71.62 262 GLN A N 1
ATOM 2103 C CA . GLN A 1 262 ? 3.978 13.500 -34.657 1.00 71.62 262 GLN A CA 1
ATOM 2104 C C . GLN A 1 262 ? 5.016 14.448 -35.265 1.00 71.62 262 GLN A C 1
ATOM 2106 O O . GLN A 1 262 ? 4.680 15.590 -35.610 1.00 71.62 262 GLN A O 1
ATOM 2111 N N . LEU A 1 263 ? 6.254 13.978 -35.387 1.00 76.19 263 LEU A N 1
ATOM 2112 C CA . LEU A 1 263 ? 7.402 14.703 -35.921 1.00 76.19 263 LEU A CA 1
ATOM 2113 C C . LEU A 1 263 ? 7.587 14.479 -37.432 1.00 76.19 263 LEU A C 1
ATOM 2115 O O . LEU A 1 263 ? 8.167 15.324 -38.114 1.00 76.19 263 LEU A O 1
ATOM 2119 N N . VAL A 1 264 ? 7.045 13.386 -37.975 1.00 80.31 264 VAL A N 1
ATOM 2120 C CA . VAL A 1 264 ? 7.017 13.083 -39.410 1.00 80.31 264 VAL A CA 1
ATOM 2121 C C . VAL A 1 264 ? 5.597 13.264 -39.943 1.00 80.31 264 VAL A C 1
ATOM 2123 O O . VAL A 1 264 ? 4.711 12.446 -39.704 1.00 80.31 264 VAL A O 1
ATOM 2126 N N . LYS A 1 265 ? 5.360 14.354 -40.682 1.00 81.62 265 LYS A N 1
ATOM 2127 C CA . LYS A 1 265 ? 4.019 14.734 -41.159 1.00 81.62 265 LYS A CA 1
ATOM 2128 C C . LYS A 1 265 ? 3.971 14.957 -42.662 1.00 81.62 265 LYS A C 1
ATOM 2130 O O . LYS A 1 265 ? 4.815 15.638 -43.244 1.00 81.62 265 LYS A O 1
ATOM 2135 N N . ALA A 1 266 ? 2.905 14.469 -43.290 1.00 81.12 266 ALA A N 1
ATOM 2136 C CA . ALA A 1 266 ? 2.590 14.816 -44.668 1.00 81.12 266 ALA A CA 1
ATOM 2137 C C . ALA A 1 266 ? 2.095 16.269 -44.759 1.00 81.12 266 ALA A C 1
ATOM 2139 O O . ALA A 1 266 ? 1.197 16.695 -44.034 1.00 81.12 266 ALA A O 1
ATOM 2140 N N . SER A 1 267 ? 2.667 17.026 -45.688 1.00 79.00 267 SER A N 1
ATOM 2141 C CA . SER A 1 267 ? 2.260 18.384 -46.040 1.00 79.00 267 SER A CA 1
ATOM 2142 C C . SER A 1 267 ? 1.948 18.487 -47.539 1.00 79.00 267 SER A C 1
ATOM 2144 O O . SER A 1 267 ? 2.152 17.533 -48.304 1.00 79.00 267 SER A O 1
ATOM 2146 N N . LYS A 1 268 ? 1.447 19.654 -47.966 1.00 75.62 268 LYS A N 1
ATOM 2147 C CA . LYS A 1 268 ? 1.172 19.947 -49.383 1.00 75.62 268 LYS A CA 1
ATOM 2148 C C . LYS A 1 268 ? 2.433 19.847 -50.251 1.00 75.62 268 LYS A C 1
ATOM 2150 O O . LYS A 1 268 ? 2.332 19.397 -51.384 1.00 75.62 268 LYS A O 1
ATOM 2155 N N . ASP A 1 269 ? 3.599 20.144 -49.678 1.00 77.56 269 ASP A N 1
ATOM 2156 C CA . ASP A 1 269 ? 4.884 20.190 -50.388 1.00 77.56 269 ASP A CA 1
ATOM 2157 C C . ASP A 1 269 ? 5.690 18.881 -50.285 1.00 77.56 269 ASP A C 1
ATOM 2159 O O . ASP A 1 269 ? 6.807 18.800 -50.782 1.00 77.56 269 ASP A O 1
ATOM 2163 N N . GLY A 1 270 ? 5.155 17.851 -49.618 1.00 83.00 270 GLY A N 1
ATOM 2164 C CA . GLY A 1 270 ? 5.863 16.589 -49.370 1.00 83.00 270 GLY A CA 1
ATOM 2165 C C . GLY A 1 270 ? 5.789 16.136 -47.915 1.00 83.00 270 GLY A C 1
ATOM 2166 O O . GLY A 1 270 ? 5.032 16.697 -47.118 1.00 83.00 270 GLY A O 1
ATOM 2167 N N . ILE A 1 271 ? 6.543 15.095 -47.569 1.00 86.38 271 ILE A N 1
ATOM 2168 C CA . ILE A 1 271 ? 6.670 14.613 -46.188 1.00 86.38 271 ILE A CA 1
ATOM 2169 C C . ILE A 1 271 ? 7.733 15.463 -45.489 1.00 86.38 271 ILE A C 1
ATOM 2171 O O . ILE A 1 271 ? 8.861 15.559 -45.964 1.00 86.38 271 ILE A O 1
ATOM 2175 N N . LYS A 1 272 ? 7.360 16.113 -44.386 1.00 84.50 272 LYS A N 1
ATOM 2176 C CA . LYS A 1 272 ? 8.281 16.871 -43.538 1.00 84.50 272 LYS A CA 1
ATOM 2177 C C . LYS A 1 272 ? 8.714 15.984 -42.381 1.00 84.50 272 LYS A C 1
ATOM 2179 O O . LYS A 1 272 ? 7.864 15.508 -41.633 1.00 84.50 272 LYS A O 1
ATOM 2184 N N . VAL A 1 273 ? 10.021 15.793 -42.259 1.00 84.50 273 VAL A N 1
ATOM 2185 C CA . VAL A 1 273 ? 10.664 15.051 -41.173 1.00 84.50 273 VAL A CA 1
ATOM 2186 C C . VAL A 1 273 ? 11.345 16.071 -40.271 1.00 84.50 273 VAL A C 1
ATOM 2188 O O . VAL A 1 273 ? 12.249 16.779 -40.721 1.00 84.50 273 VAL A O 1
ATOM 2191 N N . ASP A 1 274 ? 10.899 16.185 -39.022 1.00 81.12 274 ASP A N 1
ATOM 2192 C CA . ASP A 1 274 ? 11.622 16.976 -38.029 1.00 81.12 274 ASP A CA 1
ATOM 2193 C C . ASP A 1 274 ? 12.979 16.307 -37.725 1.00 81.12 274 ASP A C 1
ATOM 2195 O O . ASP A 1 274 ? 13.013 15.092 -37.501 1.00 81.12 274 ASP A O 1
ATOM 2199 N N . PRO A 1 275 ? 14.102 17.048 -37.690 1.00 78.94 275 PRO A N 1
ATOM 2200 C CA . PRO A 1 275 ? 15.409 16.491 -37.341 1.00 78.94 275 PRO A CA 1
ATOM 2201 C C . PRO A 1 275 ? 15.426 15.730 -36.008 1.00 78.94 275 PRO A C 1
ATOM 2203 O O . PRO A 1 275 ? 16.203 14.786 -35.858 1.00 78.94 275 PRO A O 1
ATOM 2206 N N . GLN A 1 276 ? 14.558 16.093 -35.056 1.00 73.31 276 GLN A N 1
ATOM 2207 C CA . GLN A 1 276 ? 14.425 15.371 -33.793 1.00 73.31 276 GLN A CA 1
ATOM 2208 C C . GLN A 1 276 ? 13.907 13.941 -33.974 1.00 73.31 276 GLN A C 1
ATOM 2210 O O . GLN A 1 276 ? 14.314 13.072 -33.212 1.00 73.31 276 GLN A O 1
ATOM 2215 N N . ALA A 1 277 ? 13.082 13.659 -34.988 1.00 70.88 277 ALA A N 1
ATOM 2216 C CA . ALA A 1 277 ? 12.608 12.300 -35.261 1.00 70.88 277 ALA A CA 1
ATOM 2217 C C . ALA A 1 277 ? 13.772 11.362 -35.603 1.00 70.88 277 ALA A C 1
ATOM 2219 O O . ALA A 1 277 ? 13.881 10.271 -35.054 1.00 70.88 277 ALA A O 1
ATOM 2220 N N . VAL A 1 278 ? 14.679 11.834 -36.464 1.00 72.69 278 VAL A N 1
ATOM 2221 C CA . VAL A 1 278 ? 15.856 11.075 -36.911 1.00 72.69 278 VAL A CA 1
ATOM 2222 C C . VAL A 1 278 ? 16.870 10.911 -35.778 1.00 72.69 278 VAL A C 1
ATOM 2224 O O . VAL A 1 278 ? 17.507 9.869 -35.669 1.00 72.69 278 VAL A O 1
ATOM 2227 N N . GLN A 1 279 ? 17.011 11.924 -34.917 1.00 70.31 279 GLN A N 1
ATOM 2228 C CA . GLN A 1 279 ? 17.889 11.851 -33.746 1.00 70.31 279 GLN A CA 1
ATOM 2229 C C . GLN A 1 279 ? 17.353 10.924 -32.650 1.00 70.31 279 GLN A C 1
ATOM 2231 O O . GLN A 1 279 ? 18.149 10.321 -31.937 1.00 70.31 279 GLN A O 1
ATOM 2236 N N . GLN A 1 280 ? 16.030 10.836 -32.487 1.00 67.56 280 GLN A N 1
ATOM 2237 C CA . GLN A 1 280 ? 15.401 10.032 -31.437 1.00 67.56 280 GLN A CA 1
ATOM 2238 C C . GLN A 1 280 ? 15.291 8.558 -31.823 1.00 67.56 280 GLN A C 1
ATOM 2240 O O . GLN A 1 280 ? 15.622 7.699 -31.011 1.00 67.56 280 GLN A O 1
ATOM 2245 N N . ASN A 1 281 ? 14.823 8.259 -33.038 1.00 70.81 281 ASN A N 1
ATOM 2246 C CA . ASN A 1 281 ? 14.712 6.891 -33.533 1.00 70.81 281 ASN A CA 1
ATOM 2247 C C . ASN A 1 281 ? 14.715 6.889 -35.079 1.00 70.81 281 ASN A C 1
ATOM 2249 O O . ASN A 1 281 ? 13.668 7.114 -35.696 1.00 70.81 281 ASN A O 1
ATOM 2253 N N . PRO A 1 282 ? 15.882 6.674 -35.718 1.00 77.25 282 PRO A N 1
ATOM 2254 C CA . PRO A 1 282 ? 16.012 6.758 -37.170 1.00 77.25 282 PRO A CA 1
ATOM 2255 C C . PRO A 1 282 ? 15.210 5.676 -37.903 1.00 77.25 282 PRO A C 1
ATOM 2257 O O . PRO A 1 282 ? 14.623 5.977 -38.941 1.00 77.25 282 PRO A O 1
ATOM 2260 N N . ASP A 1 283 ? 15.122 4.463 -37.353 1.00 77.88 283 ASP A N 1
ATOM 2261 C CA . ASP A 1 283 ? 14.393 3.352 -37.975 1.00 77.88 283 ASP A CA 1
ATOM 2262 C C . ASP A 1 283 ? 12.881 3.618 -37.974 1.00 77.88 283 ASP A C 1
ATOM 2264 O O . ASP A 1 283 ? 12.236 3.554 -39.021 1.00 77.88 283 ASP A O 1
ATOM 2268 N N . ALA A 1 284 ? 12.325 4.058 -36.840 1.00 76.38 284 ALA A N 1
ATOM 2269 C CA . ALA A 1 284 ? 10.914 4.443 -36.753 1.00 76.38 284 ALA A CA 1
ATOM 2270 C C . ALA A 1 284 ? 10.576 5.650 -37.653 1.00 76.38 284 ALA A C 1
ATOM 2272 O O . ALA A 1 284 ? 9.466 5.758 -38.178 1.00 76.38 284 ALA A O 1
ATOM 2273 N N . ALA A 1 285 ? 11.524 6.575 -37.853 1.00 79.75 285 ALA A N 1
ATOM 2274 C CA . ALA A 1 285 ? 11.326 7.714 -38.748 1.00 79.75 285 ALA A CA 1
ATOM 2275 C C . ALA A 1 285 ? 11.223 7.266 -40.212 1.00 79.75 285 ALA A C 1
ATOM 2277 O O . ALA A 1 285 ? 10.390 7.797 -40.949 1.00 79.75 285 ALA A O 1
ATOM 2278 N N . ILE A 1 286 ? 12.025 6.278 -40.616 1.00 83.56 286 ILE A N 1
ATOM 2279 C CA . ILE A 1 286 ? 11.964 5.675 -41.952 1.00 83.56 286 ILE A CA 1
ATOM 2280 C C . ILE A 1 286 ? 10.634 4.937 -42.138 1.00 83.56 286 ILE A C 1
ATOM 2282 O O . ILE A 1 286 ? 9.932 5.211 -43.112 1.00 83.56 286 ILE A O 1
ATOM 2286 N N . GLU A 1 287 ? 10.231 4.097 -41.179 1.00 84.50 287 GLU A N 1
ATOM 2287 C CA . GLU A 1 287 ? 8.954 3.369 -41.237 1.00 84.50 287 GLU A CA 1
ATOM 2288 C C . GLU A 1 287 ? 7.751 4.313 -41.395 1.00 84.50 287 GLU A C 1
ATOM 2290 O O . GLU A 1 287 ? 6.840 4.053 -42.186 1.00 84.50 287 GLU A O 1
ATOM 2295 N N . GLN A 1 288 ? 7.757 5.454 -40.700 1.00 83.25 288 GLN A N 1
ATOM 2296 C CA . GLN A 1 288 ? 6.678 6.434 -40.801 1.00 83.25 288 GLN A CA 1
ATOM 2297 C C . GLN A 1 288 ? 6.677 7.193 -42.135 1.00 83.25 288 GLN A C 1
ATOM 2299 O O . GLN A 1 288 ? 5.608 7.510 -42.670 1.00 83.25 288 GLN A O 1
ATOM 2304 N N . VAL A 1 289 ? 7.853 7.496 -42.696 1.00 84.31 289 VAL A N 1
ATOM 2305 C CA . VAL A 1 289 ? 7.953 8.059 -44.051 1.00 84.31 289 VAL A CA 1
ATOM 2306 C C . VAL A 1 289 ? 7.373 7.071 -45.062 1.00 84.31 289 VAL A C 1
ATOM 2308 O O . VAL A 1 289 ? 6.532 7.472 -45.869 1.00 84.31 289 VAL A O 1
ATOM 2311 N N . ASP A 1 290 ? 7.736 5.792 -44.971 1.00 85.12 290 ASP A N 1
ATOM 2312 C CA . ASP A 1 290 ? 7.222 4.739 -45.851 1.00 85.12 290 ASP A CA 1
ATOM 2313 C C . ASP A 1 290 ? 5.700 4.582 -45.722 1.00 85.12 290 ASP A C 1
ATOM 2315 O O . ASP A 1 290 ? 4.985 4.573 -46.727 1.00 85.12 290 ASP A O 1
ATOM 2319 N N . ALA A 1 291 ? 5.163 4.574 -44.499 1.00 84.69 291 ALA A N 1
ATOM 2320 C CA . ALA A 1 291 ? 3.721 4.518 -44.260 1.00 84.69 291 ALA A CA 1
ATOM 2321 C C . ALA A 1 291 ? 2.962 5.711 -44.880 1.00 84.69 291 ALA A C 1
ATOM 2323 O O . ALA A 1 291 ? 1.858 5.554 -45.416 1.00 84.69 291 ALA A O 1
ATOM 2324 N N . LEU A 1 292 ? 3.539 6.917 -44.831 1.00 84.69 292 LEU A N 1
ATOM 2325 C CA . LEU A 1 292 ? 2.962 8.118 -45.445 1.00 84.69 292 LEU A CA 1
ATOM 2326 C C . LEU A 1 292 ? 3.100 8.137 -46.970 1.00 84.69 292 LEU A C 1
ATOM 2328 O O . LEU A 1 292 ? 2.237 8.715 -47.635 1.00 84.69 292 LEU A O 1
ATOM 2332 N N . LEU A 1 293 ? 4.145 7.517 -47.523 1.00 82.81 293 LEU A N 1
ATOM 2333 C CA . LEU A 1 293 ? 4.294 7.319 -48.964 1.00 82.81 293 LEU A CA 1
ATOM 2334 C C . LEU A 1 293 ? 3.225 6.356 -49.482 1.00 82.81 293 LEU A C 1
ATOM 2336 O O . LEU A 1 293 ? 2.531 6.700 -50.435 1.00 82.81 293 LEU A O 1
ATOM 2340 N N . VAL A 1 294 ? 3.010 5.221 -48.810 1.00 78.94 294 VAL A N 1
ATOM 2341 C CA . VAL A 1 294 ? 1.983 4.233 -49.190 1.00 78.94 294 VAL A CA 1
ATOM 2342 C C . VAL A 1 294 ? 0.567 4.814 -49.109 1.00 78.94 294 VAL A C 1
ATOM 2344 O O . VAL A 1 294 ? -0.255 4.508 -49.958 1.00 78.94 294 VAL A O 1
ATOM 2347 N N . LYS A 1 295 ? 0.271 5.695 -48.142 1.00 67.00 295 LYS A N 1
ATOM 2348 C CA . LYS A 1 295 ? -1.041 6.372 -48.036 1.00 67.00 295 LYS A CA 1
ATOM 2349 C C . LYS A 1 295 ? -1.298 7.454 -49.093 1.00 67.00 295 LYS A C 1
ATOM 2351 O O . LYS A 1 295 ? -2.433 7.921 -49.199 1.00 67.00 295 LYS A O 1
ATOM 2356 N N . LYS A 1 296 ? -0.264 7.936 -49.790 1.00 55.62 296 LYS A N 1
ATOM 2357 C CA . LYS A 1 296 ? -0.380 8.998 -50.808 1.00 55.62 296 LYS A CA 1
ATOM 2358 C C . LYS A 1 296 ? -0.593 8.452 -52.226 1.00 55.62 296 LYS A C 1
ATOM 2360 O O . LYS A 1 296 ? -0.848 9.259 -53.122 1.00 55.62 296 LYS A O 1
ATOM 2365 N N . PHE A 1 297 ? -0.499 7.135 -52.402 1.00 43.75 297 PHE A N 1
ATOM 2366 C CA . PHE A 1 297 ? -0.829 6.390 -53.619 1.00 43.75 297 PHE A CA 1
ATOM 2367 C C . PHE A 1 297 ? -2.053 5.498 -53.382 1.00 43.75 297 PHE A C 1
ATOM 2369 O O . PHE A 1 297 ? -2.682 5.121 -54.395 1.00 43.75 297 PHE A O 1
#

Radius of gyration: 24.98 Å; chains: 1; bounding box: 52×40×82 Å

Secondary structure (DSSP, 8-state):
--------------HHHHIIIIIHHHHHHHHTT-B--GGGTTSBHHHHHHHHHHHHHHHHHHTT--HHHHHHHHHHHHT--HHHH-TT---HHHHHH-HHHHHHHHHHTT-GGG--SHHHHHHHHHHHHHHTS----SGGGGS---HHHHHHHHHHHHHHHHT--S-HHHHHHHHHHHHHHHHTS--EEEEEE-SS--THHHHHHHHHHHHHHHHTT-EEEEEETTEEEEEES----S--HHHHHHHHHHHHHHHHHHHHHHHEEEETTEEEE-HHHHHH-HHHHHHHHHHHHHTT-

Foldseek 3Di:
DDDDDDPDPDDDDAPVRCCVPPQLVLLCVVWVPQADDDQLGPHIPSVLLVQLLLLLLVLCVLLVPPSLVSLLLSLLSNCLPVLSVDPVSDDQLVQLVPLVNSLVSSVSSVSNVSQDDPVSSVLSSLLSVLLVVPDPPDPCVPPPDDLLSLLSSLSSNLSSLCSGSDDPVVSQVSSQVSSCSNNVHRKHKDKDFDPDDPDPLRVLLQVLVQVLVVVVVWHWSDADSGTTIIMDRDDDPDDCPVSSVVSSVVSLCVVLLVVLLVQFDADPVGTHHHPVSCVSPVVSNVVNSVVVVVVVD

Sequence (297 aa):
MLKQRRLLKQEAQNLDERYFSKIRPKLYELHSHHAQYGSRKGRSLAEHLDSACQFVLTVSKLAQVPDEKRALILAATAVHDLNKLDQKQRNVKTLARDRTFLKQELEKAGVADWVKTDEDLELVRRLIERHSGHSASDGMRFLPEDLNLKRWAAMLIGGDLYDLGIPEEQRIRKVETELTVALQRDTHLFKVRLSEDKGYLTALLLAACEEVLHDKGLATLAIDPDGQLFIGECFPNEDLTVAIAQKWQQKIDQVFSGNVEQLVKASKDGIKVDPQAVQQNPDAAIEQVDALLVKKF